Protein AF-A0A835DWZ0-F1 (afdb_monomer_lite)

InterPro domains:
  IPR001247 Exoribonuclease, phosphorolytic domain 1 [PF01138] (2-102)
  IPR001247 Exoribonuclease, phosphorolytic domain 1 [PF01138] (120-171)
  IPR003029 S1 domain [PF00575] (258-296)
  IPR003029 S1 domain [PS50126] (261-301)
  IPR012162 Polyribonucleotide nucleotidyltransferase [PTHR11252] (117-223)
  IPR012340 Nucleic acid-binding, OB-fold [G3DSA:2.40.50.140] (258-299)
  IPR012340 Nucleic acid-binding, OB-fold [SSF50249] (247-298)
  IPR020568 Ribosomal protein uS5 domain 2-type superfamily [SSF54211] (1-102)
  IPR020568 Ribosomal protein uS5 domain 2-type superfamily [SSF54211] (119-214)
  IPR027408 PNPase/RNase PH domain superfamily [G3DSA:3.30.230.70] (1-119)
  IPR027408 PNPase/RNase PH domain superfamily [G3DSA:3.30.230.70] (120-252)

Structure (mmCIF, N/CA/C/O backbone):
data_AF-A0A835DWZ0-F1
#
_entry.id   AF-A0A835DWZ0-F1
#
loop_
_atom_site.group_PDB
_atom_site.id
_atom_site.type_symbol
_atom_site.label_atom_id
_atom_site.label_alt_id
_atom_site.label_comp_id
_atom_site.label_asym_id
_atom_site.label_entity_id
_atom_site.label_seq_id
_atom_site.pdbx_PDB_ins_code
_atom_site.Cartn_x
_atom_site.Cartn_y
_atom_site.Cartn_z
_atom_site.occupancy
_atom_site.B_iso_or_equiv
_atom_site.auth_seq_id
_atom_site.auth_comp_id
_atom_site.auth_asym_id
_atom_site.auth_atom_id
_atom_site.pdbx_PDB_model_num
ATOM 1 N N . MET A 1 1 ? 28.119 -15.321 -16.991 1.00 60.50 1 MET A N 1
ATOM 2 C CA . MET A 1 1 ? 27.489 -16.433 -17.747 1.00 60.50 1 MET A CA 1
ATOM 3 C C . MET A 1 1 ? 26.837 -15.857 -19.007 1.00 60.50 1 MET A C 1
ATOM 5 O O . MET A 1 1 ? 26.772 -14.643 -19.096 1.00 60.50 1 MET A O 1
ATOM 9 N N . ALA A 1 2 ? 26.455 -16.680 -19.994 1.00 72.06 2 ALA A N 1
ATOM 10 C CA . ALA A 1 2 ? 25.725 -16.256 -21.207 1.00 72.06 2 ALA A CA 1
ATOM 11 C C . ALA A 1 2 ? 26.326 -15.064 -22.002 1.00 72.06 2 ALA A C 1
ATOM 13 O O . ALA A 1 2 ? 25.635 -14.107 -22.330 1.00 72.06 2 ALA A O 1
ATOM 14 N N . ARG A 1 3 ? 27.614 -15.146 -22.380 1.00 72.62 3 ARG A N 1
ATOM 15 C CA . ARG A 1 3 ? 28.338 -14.087 -23.131 1.00 72.62 3 ARG A CA 1
ATOM 16 C C . ARG A 1 3 ? 27.826 -13.822 -24.558 1.00 72.62 3 ARG A C 1
ATOM 18 O O . ARG A 1 3 ? 28.308 -12.897 -25.197 1.00 72.62 3 ARG A O 1
ATOM 25 N N . PHE A 1 4 ? 26.927 -14.663 -25.066 1.00 79.69 4 PHE A N 1
ATOM 26 C CA . PHE A 1 4 ? 26.333 -14.519 -26.398 1.00 79.69 4 PHE A CA 1
ATOM 27 C C . PHE A 1 4 ? 25.038 -13.694 -26.394 1.00 79.69 4 PHE A C 1
ATOM 29 O O . PHE A 1 4 ? 24.562 -13.329 -27.465 1.00 79.69 4 PHE A O 1
ATOM 36 N N . ALA A 1 5 ? 24.471 -13.410 -25.217 1.00 80.50 5 ALA A N 1
ATOM 37 C CA . ALA A 1 5 ? 23.346 -12.492 -25.074 1.00 80.50 5 ALA A CA 1
ATOM 38 C C . ALA A 1 5 ? 23.832 -11.036 -25.173 1.00 80.50 5 ALA A C 1
ATOM 40 O O . ALA A 1 5 ? 24.983 -10.748 -24.842 1.00 80.50 5 ALA A O 1
ATOM 41 N N . ASN A 1 6 ? 22.954 -10.119 -25.592 1.00 83.25 6 ASN A N 1
ATOM 42 C CA . ASN A 1 6 ? 23.262 -8.685 -25.619 1.00 83.25 6 ASN A CA 1
ATOM 43 C C . ASN A 1 6 ? 23.527 -8.148 -24.208 1.00 83.25 6 ASN A C 1
ATOM 45 O O . ASN A 1 6 ? 24.404 -7.316 -24.026 1.00 83.25 6 ASN A O 1
ATOM 49 N N . GLY A 1 7 ? 22.796 -8.654 -23.215 1.00 87.12 7 GLY A N 1
ATOM 50 C CA . GLY A 1 7 ? 23.037 -8.384 -21.804 1.00 87.12 7 GLY A CA 1
ATOM 51 C C . GLY A 1 7 ? 22.755 -9.622 -20.964 1.00 87.12 7 GLY A C 1
ATOM 52 O O . GLY A 1 7 ? 21.837 -10.391 -21.255 1.00 87.12 7 GLY A O 1
ATOM 53 N N . SER A 1 8 ? 23.553 -9.847 -19.922 1.00 90.31 8 SER A N 1
ATOM 54 C CA . SER A 1 8 ? 23.314 -10.931 -18.971 1.00 90.31 8 SER A CA 1
ATOM 55 C C . SER A 1 8 ? 23.769 -10.547 -17.574 1.00 90.31 8 SER A C 1
ATOM 57 O O . SER A 1 8 ? 24.901 -10.103 -17.383 1.00 90.31 8 SER A O 1
ATOM 59 N N . VAL A 1 9 ? 22.893 -10.762 -16.595 1.00 92.56 9 VAL A N 1
ATOM 60 C CA . VAL A 1 9 ? 23.156 -10.480 -15.183 1.00 92.56 9 VAL A CA 1
ATOM 61 C C . VAL A 1 9 ? 22.698 -11.653 -14.338 1.00 92.56 9 VAL A C 1
ATOM 63 O O . VAL A 1 9 ? 21.611 -12.189 -14.537 1.00 92.56 9 VAL A O 1
ATOM 66 N N . VAL A 1 10 ? 23.529 -12.024 -13.367 1.00 91.62 10 VAL A N 1
ATOM 67 C CA . VAL A 1 10 ? 23.129 -12.900 -12.268 1.00 91.62 10 VAL A CA 1
ATOM 68 C C . VAL A 1 10 ? 22.998 -12.033 -11.026 1.00 91.62 10 VAL A C 1
ATOM 70 O O . VAL A 1 10 ? 23.992 -11.464 -10.575 1.00 91.62 10 VAL A O 1
ATOM 73 N N . ILE A 1 11 ? 21.788 -11.928 -10.482 1.00 88.56 11 ILE A N 1
ATOM 74 C CA . ILE A 1 11 ? 21.561 -11.338 -9.162 1.00 88.56 11 ILE A CA 1
ATOM 75 C C . ILE A 1 11 ? 21.502 -12.471 -8.148 1.00 88.56 11 ILE A C 1
ATOM 77 O O . ILE A 1 11 ? 20.841 -13.486 -8.362 1.00 88.56 11 ILE A O 1
ATOM 81 N N . SER A 1 12 ? 22.219 -12.279 -7.048 1.00 88.00 12 SER A N 1
ATOM 82 C CA . SER A 1 12 ? 22.258 -13.205 -5.924 1.00 88.00 12 SER A CA 1
ATOM 83 C C . SER A 1 12 ? 21.840 -12.462 -4.671 1.00 88.00 12 SER A C 1
ATOM 85 O O . SER A 1 12 ? 22.381 -11.391 -4.392 1.00 88.00 12 SER A O 1
ATOM 87 N N . MET A 1 13 ? 20.892 -13.022 -3.933 1.00 80.44 13 MET A N 1
ATOM 88 C CA . MET A 1 13 ? 20.506 -12.543 -2.615 1.00 80.44 13 MET A CA 1
ATOM 89 C C . MET A 1 13 ? 20.390 -13.775 -1.726 1.00 80.44 13 MET A C 1
ATOM 91 O O . MET A 1 13 ? 19.554 -14.639 -1.967 1.00 80.44 13 MET A O 1
ATOM 95 N N . GLU A 1 14 ? 21.302 -13.876 -0.759 1.00 85.38 14 GLU A N 1
ATOM 96 C CA . GLU A 1 14 ? 21.511 -15.098 0.029 1.00 85.38 14 GLU A CA 1
ATOM 97 C C . GLU A 1 14 ? 21.719 -16.323 -0.888 1.00 85.38 14 GLU A C 1
ATOM 99 O O . GLU A 1 14 ? 22.596 -16.281 -1.755 1.00 85.38 14 GLU A O 1
ATOM 104 N N . ASP A 1 15 ? 20.919 -17.380 -0.723 1.00 86.38 15 ASP A N 1
ATOM 105 C CA . ASP A 1 15 ? 21.004 -18.627 -1.496 1.00 86.38 15 ASP A CA 1
ATOM 106 C C . ASP A 1 15 ? 20.071 -18.630 -2.727 1.00 86.38 15 ASP A C 1
ATOM 108 O O . ASP A 1 15 ? 20.001 -19.614 -3.476 1.00 86.38 15 ASP A O 1
ATOM 112 N N . THR A 1 16 ? 19.344 -17.533 -2.965 1.00 83.25 16 THR A N 1
ATOM 113 C CA . THR A 1 16 ? 18.498 -17.351 -4.147 1.00 83.25 16 THR A CA 1
ATOM 114 C C . THR A 1 16 ? 19.295 -16.682 -5.270 1.00 83.25 16 THR A C 1
ATOM 116 O O . THR A 1 16 ? 19.809 -15.568 -5.128 1.00 83.25 16 THR A O 1
ATOM 119 N N . HIS A 1 17 ? 19.387 -17.352 -6.421 1.00 89.25 17 HIS A N 1
ATOM 120 C CA . HIS A 1 17 ? 20.118 -16.883 -7.599 1.00 89.25 17 HIS A CA 1
ATOM 12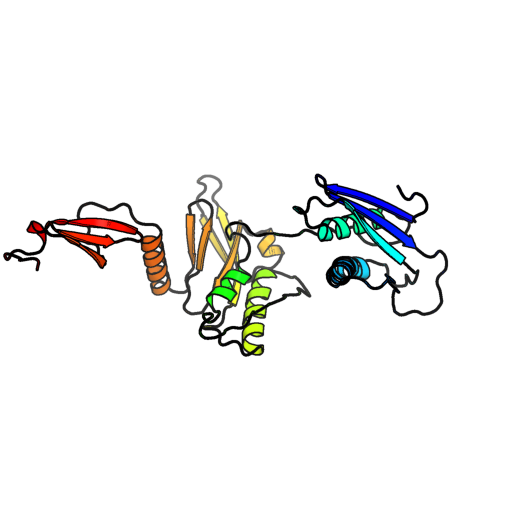1 C C . HIS A 1 17 ? 19.182 -16.782 -8.802 1.00 89.25 17 HIS A C 1
ATOM 123 O O . HIS A 1 17 ? 18.540 -17.758 -9.196 1.00 89.25 17 HIS A O 1
ATOM 129 N N . VAL A 1 18 ? 19.148 -15.610 -9.435 1.00 88.44 18 VAL A N 1
ATOM 130 C CA . VAL A 1 18 ? 18.336 -15.345 -10.627 1.00 88.44 18 VAL A CA 1
ATOM 131 C C . VAL A 1 18 ? 19.231 -14.861 -11.761 1.00 88.44 18 VAL A C 1
ATOM 133 O O . VAL A 1 18 ? 19.987 -13.902 -11.606 1.00 88.44 18 VAL A O 1
ATOM 136 N N . LEU A 1 19 ? 19.142 -15.526 -12.912 1.00 90.25 19 LEU A N 1
ATOM 137 C CA . LEU A 1 19 ? 19.831 -15.169 -14.148 1.00 90.25 19 LEU A CA 1
ATOM 138 C C . LEU A 1 19 ? 18.846 -14.497 -15.102 1.00 90.25 19 LEU A C 1
ATOM 140 O O . LEU A 1 19 ? 17.915 -15.140 -15.577 1.00 90.25 19 LEU A O 1
ATOM 144 N N . ALA A 1 20 ? 19.096 -13.234 -15.432 1.00 89.31 20 ALA A N 1
ATOM 145 C CA . ALA A 1 20 ? 18.420 -12.541 -16.519 1.00 89.31 20 ALA A CA 1
ATOM 146 C C . ALA A 1 20 ? 19.336 -12.462 -17.744 1.00 89.31 20 ALA A C 1
ATOM 148 O O . ALA A 1 20 ? 20.530 -12.155 -17.643 1.00 89.31 20 ALA A O 1
ATOM 149 N N . THR A 1 21 ? 18.768 -12.729 -18.913 1.00 89.00 21 THR A N 1
ATOM 150 C CA . THR A 1 21 ? 19.424 -12.588 -20.214 1.00 89.00 21 THR A CA 1
ATOM 151 C C . THR A 1 21 ? 18.525 -11.810 -21.151 1.00 89.00 21 THR A C 1
ATOM 153 O O . THR A 1 21 ? 17.335 -12.102 -21.246 1.00 89.00 21 THR A O 1
ATOM 156 N N . VAL A 1 22 ? 19.106 -10.853 -21.863 1.00 88.75 22 VAL A N 1
ATOM 157 C CA . VAL A 1 22 ? 18.409 -10.037 -22.851 1.00 88.75 22 VAL A CA 1
ATOM 158 C C . VAL A 1 22 ? 19.049 -10.257 -24.210 1.00 88.75 22 VAL A C 1
ATOM 160 O O . VAL A 1 22 ? 20.273 -10.186 -24.352 1.00 88.75 22 VAL A O 1
ATOM 163 N N . ALA A 1 23 ? 18.212 -10.508 -25.208 1.00 85.94 23 ALA A N 1
ATOM 164 C CA . ALA A 1 23 ? 18.605 -10.601 -26.602 1.00 85.94 23 ALA A CA 1
ATOM 165 C C . ALA A 1 23 ? 17.715 -9.692 -27.451 1.00 85.94 23 ALA A C 1
ATOM 167 O O . ALA A 1 23 ? 16.510 -9.614 -27.221 1.00 85.94 23 ALA A O 1
ATOM 168 N N . ALA A 1 24 ? 18.305 -9.017 -28.433 1.00 84.00 24 ALA A N 1
ATOM 169 C CA . ALA A 1 24 ? 17.573 -8.224 -29.411 1.00 84.00 24 ALA A CA 1
ATOM 170 C C . ALA A 1 24 ? 17.899 -8.667 -30.838 1.00 84.00 24 ALA A C 1
ATOM 172 O O . ALA A 1 24 ? 19.058 -8.929 -31.181 1.00 84.00 24 ALA A O 1
ATOM 173 N N . ALA A 1 25 ? 16.880 -8.716 -31.692 1.00 80.25 25 ALA A N 1
ATOM 174 C CA . ALA A 1 25 ? 17.051 -8.981 -33.110 1.00 80.25 25 ALA A CA 1
ATOM 175 C C . ALA A 1 25 ? 17.798 -7.828 -33.799 1.00 80.25 25 ALA A C 1
ATOM 177 O O . ALA A 1 25 ? 17.473 -6.649 -33.642 1.00 80.25 25 ALA A O 1
ATOM 178 N N . LYS A 1 26 ? 18.793 -8.178 -34.624 1.00 70.44 26 LYS A N 1
ATOM 179 C CA . LYS A 1 26 ? 19.614 -7.206 -35.371 1.00 70.44 26 LYS A CA 1
ATOM 180 C C . LYS A 1 26 ? 18.869 -6.540 -36.535 1.00 70.44 26 LYS A C 1
ATOM 182 O O . LYS A 1 26 ? 19.308 -5.497 -37.007 1.00 70.44 26 LYS A O 1
ATOM 187 N N . SER A 1 27 ? 17.769 -7.128 -36.999 1.00 67.38 27 SER A N 1
ATOM 188 C CA . SER A 1 27 ? 16.928 -6.615 -38.085 1.00 67.38 27 SER A CA 1
ATOM 189 C C . SER A 1 27 ? 15.541 -6.254 -37.565 1.00 67.38 27 SER A C 1
ATOM 191 O O . SER A 1 27 ? 14.955 -7.022 -36.804 1.00 67.38 27 SER A O 1
ATOM 193 N N . SER A 1 28 ? 15.007 -5.114 -37.997 1.00 59.44 28 SER A N 1
ATOM 194 C CA . SER A 1 28 ? 13.610 -4.742 -37.778 1.00 59.44 28 SER A CA 1
ATOM 195 C C . SER A 1 28 ? 12.729 -5.384 -38.858 1.00 59.44 28 SER A C 1
ATOM 197 O O . SER A 1 28 ? 12.946 -5.167 -40.050 1.00 59.44 28 SER A O 1
ATOM 199 N N . GLU A 1 29 ? 11.743 -6.197 -38.468 1.00 56.78 29 GLU A N 1
ATOM 200 C CA . GLU A 1 29 ? 10.678 -6.603 -39.396 1.00 56.78 29 GLU A CA 1
ATOM 201 C C . GLU A 1 29 ? 9.683 -5.439 -39.572 1.00 56.78 29 GLU A C 1
ATOM 203 O O . GLU A 1 29 ? 9.362 -4.752 -38.597 1.00 56.78 29 GLU A O 1
ATOM 208 N N . PRO A 1 30 ? 9.181 -5.181 -40.794 1.00 45.84 30 PRO A N 1
ATOM 209 C CA . PRO A 1 30 ? 8.227 -4.109 -41.023 1.00 45.84 30 PRO A CA 1
ATOM 210 C C . PRO A 1 30 ? 6.862 -4.485 -40.432 1.00 45.84 30 PRO A C 1
ATOM 212 O O . PRO A 1 30 ? 6.236 -5.452 -40.853 1.00 45.84 30 PRO A O 1
ATOM 215 N N . VAL A 1 31 ? 6.398 -3.657 -39.493 1.00 49.75 31 VAL A N 1
ATOM 216 C CA . VAL A 1 31 ? 5.047 -3.646 -38.907 1.00 49.75 31 VAL A CA 1
ATOM 217 C C . VAL A 1 31 ? 4.701 -4.890 -38.082 1.00 49.75 31 VAL A C 1
ATOM 219 O O . VAL A 1 31 ? 4.041 -5.823 -38.537 1.00 49.75 31 VAL A O 1
ATOM 222 N N . ARG A 1 32 ? 5.041 -4.831 -36.793 1.00 46.47 32 ARG A N 1
ATOM 223 C CA . ARG A 1 32 ? 4.265 -5.500 -35.744 1.00 46.47 32 ARG A CA 1
ATOM 224 C C . ARG A 1 32 ? 3.991 -4.501 -34.622 1.00 46.47 32 ARG A C 1
ATOM 226 O O . ARG A 1 32 ? 4.920 -4.022 -33.986 1.00 46.47 32 ARG A O 1
ATOM 233 N N . ASP A 1 33 ? 2.713 -4.232 -34.361 1.00 38.31 33 ASP A N 1
ATOM 234 C CA . ASP A 1 33 ? 2.224 -3.406 -33.238 1.00 38.31 33 ASP A CA 1
ATOM 235 C C . ASP A 1 33 ? 2.307 -4.129 -31.877 1.00 38.31 33 ASP A C 1
ATOM 237 O O . ASP A 1 33 ? 1.771 -3.669 -30.870 1.00 38.31 33 ASP A O 1
ATOM 241 N N . PHE A 1 34 ? 2.964 -5.292 -31.826 1.00 42.44 34 PHE A N 1
ATOM 242 C CA . PHE A 1 34 ? 3.021 -6.133 -30.639 1.00 42.44 34 PHE A CA 1
ATOM 243 C C . PHE A 1 34 ? 4.406 -6.759 -30.482 1.00 42.44 34 PHE A C 1
ATOM 245 O O . PHE A 1 34 ? 4.933 -7.347 -31.424 1.00 42.44 34 PHE A O 1
ATOM 252 N N . LEU A 1 35 ? 4.976 -6.652 -29.279 1.00 38.81 35 LEU A N 1
ATOM 253 C CA . LEU A 1 35 ? 6.229 -7.311 -28.898 1.00 38.81 35 LEU A CA 1
ATOM 254 C C . LEU A 1 35 ? 5.916 -8.791 -28.592 1.00 38.81 35 LEU A C 1
ATOM 256 O O . LEU A 1 35 ? 5.187 -9.046 -27.628 1.00 38.81 35 LEU A O 1
ATOM 260 N N . PRO A 1 36 ? 6.404 -9.767 -29.379 1.00 37.53 36 PRO A N 1
ATOM 261 C CA . PRO A 1 36 ? 6.099 -11.173 -29.154 1.00 37.53 36 PRO A CA 1
ATOM 262 C C . PRO A 1 36 ? 7.014 -11.752 -28.064 1.00 37.53 36 PRO A C 1
ATOM 264 O O . PRO A 1 36 ? 8.102 -12.243 -28.335 1.00 37.53 36 PRO A O 1
ATOM 267 N N . LEU A 1 37 ? 6.567 -11.721 -26.809 1.00 40.34 37 LEU A N 1
ATOM 268 C CA . LEU A 1 37 ? 7.153 -12.548 -25.750 1.00 40.34 37 LEU A CA 1
ATOM 269 C C . LEU A 1 37 ? 6.557 -13.955 -25.863 1.00 40.34 37 LEU A C 1
ATOM 271 O O . LEU A 1 37 ? 5.373 -14.153 -25.590 1.00 40.34 37 LEU A O 1
ATOM 275 N N . THR A 1 38 ? 7.363 -14.924 -26.300 1.00 38.12 38 THR A N 1
ATOM 276 C CA . THR A 1 38 ? 6.951 -16.331 -26.404 1.00 38.12 38 THR A CA 1
ATOM 277 C C . THR A 1 38 ? 7.689 -17.150 -25.352 1.00 38.12 38 THR A C 1
ATOM 279 O O . THR A 1 38 ? 8.901 -17.319 -25.451 1.00 38.12 38 THR A O 1
ATOM 282 N N . GLU A 1 39 ? 6.963 -17.695 -24.377 1.00 41.97 39 GLU A N 1
ATOM 283 C CA . GLU A 1 39 ? 7.452 -18.760 -23.494 1.00 41.97 39 GLU A CA 1
ATOM 284 C C . GLU A 1 39 ? 6.430 -19.911 -23.470 1.00 41.97 39 GLU A C 1
ATOM 286 O O . GLU A 1 39 ? 5.217 -19.689 -23.529 1.00 41.97 39 GLU A O 1
ATOM 291 N N . GLY A 1 40 ? 6.924 -21.155 -23.488 1.00 43.47 40 GLY A N 1
ATOM 292 C CA . GLY A 1 40 ? 6.105 -22.374 -23.533 1.00 43.47 40 GLY A CA 1
ATOM 293 C C . GLY A 1 40 ? 5.237 -22.548 -22.285 1.00 43.47 40 GLY A C 1
ATOM 294 O O . GLY A 1 40 ? 5.603 -22.027 -21.244 1.00 43.47 40 GLY A O 1
ATOM 295 N N . ALA A 1 41 ? 4.110 -23.271 -22.419 1.00 48.72 41 ALA A N 1
ATOM 296 C CA . ALA A 1 41 ? 2.986 -23.391 -21.467 1.00 48.72 41 ALA A CA 1
ATOM 297 C C . ALA A 1 41 ? 3.335 -23.070 -19.993 1.00 48.72 41 ALA A C 1
ATOM 299 O O . ALA A 1 41 ? 3.602 -23.981 -19.203 1.00 48.72 41 ALA A O 1
ATOM 300 N N . PRO A 1 42 ? 3.333 -21.779 -19.629 1.00 60.72 42 PRO A N 1
ATOM 301 C CA . PRO A 1 42 ? 3.840 -21.329 -18.342 1.00 60.72 42 PRO A CA 1
ATOM 302 C C . PRO A 1 42 ? 2.804 -21.566 -17.247 1.00 60.72 42 PRO A C 1
ATOM 304 O O . PRO A 1 42 ? 1.590 -21.518 -17.480 1.00 60.72 42 PRO A O 1
ATOM 307 N N . LYS A 1 43 ? 3.273 -21.801 -16.021 1.00 65.38 43 LYS A N 1
ATOM 308 C CA . LYS A 1 43 ? 2.390 -21.823 -14.849 1.00 65.38 43 LYS A CA 1
ATOM 309 C C . LYS A 1 43 ? 1.864 -20.410 -14.589 1.00 65.38 43 LYS A C 1
ATOM 311 O O . LYS A 1 43 ? 2.519 -19.420 -14.901 1.00 65.38 43 LYS A O 1
ATOM 316 N N . GLU A 1 44 ? 0.697 -20.297 -13.959 1.00 68.62 44 GLU A N 1
ATOM 317 C CA . GLU A 1 44 ? 0.042 -19.002 -13.703 1.00 68.62 44 GLU A CA 1
ATOM 318 C C . GLU A 1 44 ? 0.964 -17.985 -13.003 1.00 68.62 44 GLU A C 1
ATOM 320 O O . GLU A 1 44 ? 0.992 -16.811 -13.368 1.00 68.62 44 GLU A O 1
ATOM 325 N N . ARG A 1 45 ? 1.797 -18.447 -12.061 1.00 72.88 45 ARG A N 1
ATOM 326 C CA . ARG A 1 45 ? 2.797 -17.610 -11.384 1.00 72.88 45 ARG A CA 1
ATOM 327 C C . ARG A 1 45 ? 3.855 -17.050 -12.342 1.00 72.88 45 ARG A C 1
ATOM 329 O O . ARG A 1 45 ? 4.187 -15.877 -12.243 1.00 72.88 45 ARG A O 1
ATOM 336 N N . GLU A 1 46 ? 4.347 -17.848 -13.284 1.00 74.25 46 GLU A N 1
ATOM 337 C CA . GLU A 1 46 ? 5.358 -17.421 -14.265 1.00 74.25 46 GLU A CA 1
ATOM 338 C C . GLU A 1 46 ? 4.779 -16.363 -15.218 1.00 74.25 46 GLU A C 1
ATOM 340 O O . GLU A 1 46 ? 5.420 -15.345 -15.478 1.00 74.25 46 GLU A O 1
ATOM 345 N N . LEU A 1 47 ? 3.513 -16.524 -15.632 1.00 72.69 47 LEU A N 1
ATOM 346 C CA . LEU A 1 47 ? 2.783 -15.510 -16.405 1.00 72.69 47 LEU A CA 1
ATOM 347 C C . LEU A 1 47 ? 2.635 -14.187 -15.648 1.00 72.69 47 LEU A C 1
ATOM 349 O O . LEU A 1 47 ? 2.793 -13.111 -16.230 1.00 72.69 47 LEU A O 1
ATOM 353 N N . LEU A 1 48 ? 2.301 -14.253 -14.357 1.00 71.50 48 LEU A N 1
ATOM 354 C CA . LEU A 1 48 ? 2.165 -13.066 -13.515 1.00 71.50 48 LEU A CA 1
ATOM 355 C C . LEU A 1 48 ? 3.510 -12.354 -13.336 1.00 71.50 48 LEU A C 1
ATOM 357 O O . LEU A 1 48 ? 3.558 -11.130 -13.468 1.00 71.50 48 LEU A O 1
ATOM 361 N N . CYS A 1 49 ? 4.601 -13.093 -13.128 1.00 76.19 49 CYS A N 1
ATOM 362 C CA . CYS A 1 49 ? 5.942 -12.517 -13.018 1.00 76.19 49 CYS A CA 1
ATOM 363 C C . CYS A 1 49 ? 6.401 -11.873 -14.323 1.00 76.19 49 CYS A C 1
ATOM 365 O O . CYS A 1 49 ? 6.876 -10.739 -14.301 1.00 76.19 49 CYS A O 1
ATOM 367 N N . GLY A 1 50 ? 6.167 -12.525 -15.466 1.00 76.50 50 GLY A N 1
ATOM 368 C CA . GLY A 1 50 ? 6.438 -11.935 -16.778 1.00 76.50 50 GLY A CA 1
ATOM 369 C C . GLY A 1 50 ? 5.727 -10.591 -16.963 1.00 76.50 50 GLY A C 1
ATOM 370 O O . GLY A 1 50 ? 6.331 -9.622 -17.414 1.00 76.50 50 GLY A O 1
ATOM 371 N N . ARG A 1 51 ? 4.469 -10.475 -16.515 1.00 76.44 51 ARG A N 1
ATOM 372 C CA . ARG A 1 51 ? 3.715 -9.207 -16.554 1.00 76.44 51 ARG A CA 1
ATOM 373 C C . ARG A 1 51 ? 4.248 -8.147 -15.589 1.00 76.44 51 ARG A C 1
ATOM 375 O O . ARG A 1 51 ? 4.221 -6.968 -15.936 1.00 76.44 51 ARG A O 1
ATOM 382 N N . ILE A 1 52 ? 4.699 -8.536 -14.395 1.00 77.12 52 ILE A N 1
ATOM 383 C CA . ILE A 1 52 ? 5.317 -7.618 -13.418 1.00 77.12 52 ILE A CA 1
ATOM 384 C C . ILE A 1 52 ? 6.593 -6.995 -13.993 1.00 77.12 52 ILE A C 1
ATOM 386 O O . ILE A 1 52 ? 6.866 -5.828 -13.728 1.00 77.12 52 ILE A O 1
ATOM 390 N N . ILE A 1 53 ? 7.343 -7.752 -14.794 1.00 82.38 53 ILE A N 1
ATOM 391 C CA . ILE A 1 53 ? 8.577 -7.301 -15.444 1.00 82.38 53 ILE A CA 1
ATOM 392 C C . ILE A 1 53 ? 8.270 -6.466 -16.696 1.00 82.38 53 ILE A C 1
ATOM 394 O O . ILE A 1 53 ? 8.849 -5.398 -16.879 1.00 82.38 53 ILE A O 1
ATOM 398 N N . ASP A 1 54 ? 7.336 -6.911 -17.541 1.00 78.75 54 ASP A N 1
ATOM 399 C CA . ASP A 1 54 ? 7.021 -6.251 -18.815 1.00 78.75 54 ASP A CA 1
ATOM 400 C C . ASP A 1 54 ? 6.428 -4.844 -18.629 1.00 78.75 54 ASP A C 1
ATOM 402 O O . ASP A 1 54 ? 6.854 -3.892 -19.286 1.00 78.75 54 ASP A O 1
ATOM 406 N N . ARG A 1 55 ? 5.480 -4.689 -17.692 1.00 76.12 55 ARG A N 1
ATOM 407 C CA . ARG A 1 55 ? 4.765 -3.423 -17.436 1.00 76.12 55 ARG A CA 1
ATOM 408 C C . ARG A 1 55 ? 5.682 -2.210 -17.203 1.00 76.12 55 ARG A C 1
ATOM 410 O O . ARG A 1 55 ? 5.448 -1.196 -17.854 1.00 76.12 55 ARG A O 1
ATOM 417 N N . PRO A 1 56 ? 6.685 -2.255 -16.305 1.00 76.38 56 PRO A N 1
ATOM 418 C CA . PRO A 1 56 ? 7.574 -1.118 -16.064 1.00 76.38 56 PRO A CA 1
ATOM 419 C C . PRO A 1 56 ? 8.655 -0.939 -17.139 1.00 76.38 56 PRO A C 1
ATOM 421 O O . PRO A 1 56 ? 9.132 0.175 -17.329 1.00 76.38 56 PRO A O 1
ATOM 424 N N . ILE A 1 57 ? 9.058 -2.002 -17.845 1.00 82.00 57 ILE A N 1
ATOM 425 C CA . ILE A 1 57 ? 10.142 -1.939 -18.840 1.00 82.00 57 ILE A CA 1
ATOM 426 C C . ILE A 1 57 ? 9.647 -1.368 -20.171 1.00 82.00 57 ILE A C 1
ATOM 428 O O . ILE A 1 57 ? 10.342 -0.562 -20.793 1.00 82.00 57 ILE A O 1
ATOM 432 N N . ARG A 1 58 ? 8.451 -1.776 -20.612 1.00 80.56 58 ARG A N 1
ATOM 433 C CA . ARG A 1 58 ? 7.903 -1.465 -21.940 1.00 80.56 58 ARG A CA 1
ATOM 434 C C . ARG A 1 58 ? 7.794 0.037 -22.253 1.00 80.56 58 ARG A C 1
ATOM 436 O O . ARG A 1 58 ? 8.181 0.410 -23.358 1.00 80.56 58 ARG A O 1
ATOM 443 N N . PRO A 1 59 ? 7.332 0.914 -21.340 1.00 79.81 59 PRO A N 1
ATOM 444 C CA . PRO A 1 59 ? 7.220 2.349 -21.615 1.00 79.81 59 PRO A CA 1
ATOM 445 C C . PRO A 1 59 ? 8.564 3.065 -21.801 1.00 79.81 59 PRO A C 1
ATOM 447 O O . PRO A 1 59 ? 8.593 4.195 -22.275 1.00 79.81 59 PRO A O 1
ATOM 450 N N . LEU A 1 60 ? 9.671 2.434 -21.402 1.00 82.81 60 LEU A N 1
ATOM 451 C CA . LEU A 1 60 ? 11.002 3.041 -21.402 1.00 82.81 60 LEU A CA 1
ATOM 452 C C . LEU A 1 60 ? 11.793 2.774 -22.690 1.00 82.81 60 LEU A C 1
ATOM 454 O O . LEU A 1 60 ? 12.902 3.289 -22.841 1.00 82.81 60 LEU A O 1
ATOM 458 N N . PHE A 1 61 ? 11.249 2.000 -23.632 1.00 84.50 61 PHE A N 1
ATOM 459 C CA . PHE A 1 61 ? 11.816 1.930 -24.977 1.00 84.50 61 PHE A CA 1
ATOM 460 C C . PHE A 1 61 ? 11.530 3.230 -25.745 1.00 84.50 61 PHE A C 1
ATOM 462 O O . PHE A 1 61 ? 10.422 3.765 -25.655 1.00 84.50 61 PHE A O 1
ATOM 469 N N . PRO A 1 62 ? 12.504 3.763 -26.502 1.00 82.50 62 PRO A N 1
ATOM 470 C CA . PRO A 1 62 ? 12.312 4.998 -27.243 1.00 82.50 62 PRO A CA 1
ATOM 471 C C . PRO A 1 62 ? 11.245 4.832 -28.335 1.00 82.50 62 PRO A C 1
ATOM 473 O O . PRO A 1 62 ? 11.103 3.753 -28.921 1.00 82.50 62 PRO A O 1
ATOM 476 N N . PRO A 1 63 ? 10.499 5.905 -28.650 1.00 75.50 63 PRO A N 1
ATOM 477 C CA . PRO A 1 63 ? 9.496 5.862 -29.705 1.00 75.50 63 PRO A CA 1
ATOM 478 C C . PRO A 1 63 ? 10.154 5.515 -31.048 1.00 75.50 63 PRO A C 1
ATOM 480 O O . PRO A 1 63 ? 11.193 6.069 -31.402 1.00 75.50 63 PRO A O 1
ATOM 483 N N . GLY A 1 64 ? 9.548 4.593 -31.799 1.00 75.75 64 GLY A N 1
ATOM 484 C CA . GLY A 1 64 ? 10.077 4.124 -33.085 1.00 75.75 64 GLY A CA 1
ATOM 485 C C . GLY A 1 64 ? 11.029 2.923 -33.003 1.00 75.75 64 GLY A C 1
ATOM 486 O O . GLY A 1 64 ? 11.525 2.470 -34.034 1.00 75.75 64 GLY A O 1
ATOM 487 N N . PHE A 1 65 ? 11.281 2.385 -31.807 1.00 79.06 65 PHE A N 1
ATOM 488 C CA . PHE A 1 65 ? 12.070 1.170 -31.626 1.00 79.06 65 PHE A CA 1
ATOM 489 C C . PHE A 1 65 ? 11.192 -0.086 -31.749 1.00 79.06 65 PHE A C 1
ATOM 491 O O . PHE A 1 65 ? 10.460 -0.439 -30.829 1.00 79.06 65 PHE A O 1
ATOM 498 N N . TYR A 1 66 ? 11.279 -0.765 -32.897 1.00 77.88 66 TYR A N 1
ATOM 499 C CA . TYR A 1 66 ? 10.473 -1.954 -33.232 1.00 77.88 66 TYR A CA 1
ATOM 500 C C . TYR A 1 66 ? 11.313 -3.230 -33.392 1.00 77.88 66 TYR A C 1
ATOM 502 O O . TYR A 1 66 ? 10.945 -4.141 -34.133 1.00 77.88 66 TYR A O 1
ATOM 510 N N . HIS A 1 67 ? 12.473 -3.296 -32.740 1.00 78.75 67 HIS A N 1
ATOM 511 C CA . HIS A 1 67 ? 13.262 -4.524 -32.722 1.00 78.75 67 HIS A CA 1
ATOM 512 C C . HIS A 1 67 ? 12.616 -5.550 -31.791 1.00 78.75 67 HIS A C 1
ATOM 514 O O . HIS A 1 67 ? 12.088 -5.204 -30.733 1.00 78.75 67 HIS A O 1
ATOM 520 N N . GLU A 1 68 ? 12.685 -6.825 -32.166 1.00 80.25 68 GLU A N 1
ATOM 521 C CA . GLU A 1 68 ? 12.276 -7.907 -31.277 1.00 80.25 68 GLU A CA 1
ATOM 522 C C . GLU A 1 68 ? 13.266 -7.987 -30.113 1.00 80.25 68 GLU A C 1
ATOM 524 O O . GLU A 1 68 ? 14.445 -8.277 -30.319 1.00 80.25 68 GLU A O 1
ATOM 529 N N . VAL A 1 69 ? 12.793 -7.688 -28.903 1.00 81.81 69 VAL A N 1
ATOM 530 C CA . VAL A 1 69 ? 13.565 -7.812 -27.664 1.00 81.81 69 VAL A CA 1
ATOM 531 C C . VAL A 1 69 ? 12.965 -8.930 -26.836 1.00 81.81 69 VAL A C 1
ATOM 533 O O . VAL A 1 69 ? 11.791 -8.882 -26.469 1.00 81.81 69 VAL A O 1
ATOM 536 N N . GLN A 1 70 ? 13.794 -9.915 -26.515 1.00 84.19 70 GLN A N 1
ATOM 537 C CA . GLN A 1 70 ? 13.445 -11.020 -25.645 1.00 84.19 70 GLN A CA 1
ATOM 538 C C . GLN A 1 70 ? 14.220 -10.902 -24.336 1.00 84.19 70 GLN A C 1
ATOM 540 O O . GLN A 1 70 ? 15.451 -10.844 -24.322 1.00 84.19 70 GLN A O 1
ATOM 545 N N . ILE A 1 71 ? 13.481 -10.898 -23.231 1.00 84.69 71 ILE A N 1
ATOM 546 C CA . ILE A 1 71 ? 14.024 -10.970 -21.878 1.00 84.69 71 ILE A CA 1
ATOM 547 C C . ILE A 1 71 ? 13.658 -12.347 -21.340 1.00 84.69 71 ILE A C 1
ATOM 549 O O . ILE A 1 71 ? 12.480 -12.663 -21.219 1.00 84.69 71 ILE A O 1
ATOM 553 N N . MET A 1 72 ? 14.667 -13.155 -21.036 1.00 85.19 72 MET A N 1
ATOM 554 C CA . MET A 1 72 ? 14.501 -14.457 -20.393 1.00 85.19 72 MET A CA 1
ATOM 555 C C . MET A 1 72 ? 15.060 -14.383 -18.981 1.00 85.19 72 MET A C 1
ATOM 557 O O . MET A 1 72 ? 16.216 -13.990 -18.790 1.00 85.19 72 MET A O 1
ATOM 561 N N . VAL A 1 73 ? 14.252 -14.781 -18.000 1.00 86.25 73 VAL A N 1
ATOM 562 C CA . VAL A 1 73 ? 14.655 -14.802 -16.594 1.00 86.25 73 VAL A CA 1
ATOM 563 C C . VAL A 1 73 ? 14.498 -16.201 -16.030 1.00 86.25 73 VAL A C 1
ATOM 565 O O . VAL A 1 73 ? 13.404 -16.748 -15.983 1.00 86.25 73 VAL A O 1
ATOM 568 N N . ASN A 1 74 ? 15.608 -16.764 -15.567 1.00 86.62 74 ASN A N 1
ATOM 569 C CA . ASN A 1 74 ? 15.666 -18.098 -14.996 1.00 86.62 74 ASN A CA 1
ATOM 570 C C . ASN A 1 74 ? 16.051 -18.016 -13.521 1.00 86.62 74 ASN A C 1
ATOM 572 O O . ASN A 1 74 ? 17.100 -17.471 -13.169 1.00 86.62 74 ASN A O 1
ATOM 576 N N . VAL A 1 75 ? 15.226 -18.599 -12.656 1.00 85.62 75 VAL A N 1
ATOM 577 C CA . VAL A 1 75 ? 15.574 -18.812 -11.248 1.00 85.62 75 VAL A CA 1
ATOM 578 C C . VAL A 1 75 ? 16.481 -20.040 -11.184 1.00 85.62 75 VAL A C 1
ATOM 580 O O . VAL A 1 75 ? 16.035 -21.155 -11.438 1.00 85.62 75 VAL A O 1
ATOM 583 N N . LEU A 1 76 ? 17.769 -19.831 -10.912 1.00 87.12 76 LEU A N 1
ATOM 584 C CA . LEU A 1 76 ? 18.776 -20.895 -10.854 1.00 87.12 76 LEU A CA 1
ATOM 585 C C . LEU A 1 76 ? 18.730 -21.642 -9.518 1.00 87.12 76 LEU A C 1
ATOM 587 O O . LEU A 1 76 ? 18.915 -22.856 -9.478 1.00 87.12 76 LEU A O 1
ATOM 591 N N . SER A 1 77 ? 18.471 -20.916 -8.433 1.00 86.00 77 SER A N 1
ATOM 592 C CA . SER A 1 77 ? 18.258 -21.466 -7.095 1.00 86.00 77 SER A CA 1
ATOM 593 C C . SER A 1 77 ? 17.270 -20.595 -6.325 1.00 86.00 77 SER A C 1
ATOM 595 O O . SER A 1 77 ? 17.167 -19.394 -6.574 1.00 86.00 77 SER A O 1
ATOM 597 N N . SER A 1 78 ? 16.542 -21.202 -5.390 1.00 83.44 78 SER A N 1
ATOM 598 C CA . SER A 1 78 ? 15.665 -20.498 -4.458 1.00 83.44 78 SER A CA 1
ATOM 599 C C . SER A 1 78 ? 15.725 -21.173 -3.095 1.00 83.44 78 SER A C 1
ATOM 601 O O . SER A 1 78 ? 15.632 -22.396 -2.997 1.00 83.44 78 SER A O 1
ATOM 603 N N . ASP A 1 79 ? 15.863 -20.361 -2.056 1.00 80.44 79 ASP A N 1
ATOM 604 C CA . ASP A 1 79 ? 15.830 -20.776 -0.650 1.00 80.44 79 ASP A CA 1
ATOM 605 C C . ASP A 1 79 ? 14.405 -20.898 -0.077 1.00 80.44 79 ASP A C 1
ATOM 607 O O . ASP A 1 79 ? 14.229 -21.328 1.065 1.00 80.44 79 ASP A O 1
ATOM 611 N N . GLY A 1 80 ? 13.382 -20.506 -0.848 1.00 73.62 80 GLY A N 1
ATOM 612 C CA . GLY A 1 80 ? 11.977 -20.474 -0.433 1.00 73.62 80 GLY A CA 1
ATOM 613 C C . GLY A 1 80 ? 11.622 -19.396 0.601 1.00 73.62 80 GLY A C 1
ATOM 614 O O . GLY A 1 80 ? 10.452 -19.275 0.965 1.00 73.62 80 GLY A O 1
ATOM 615 N N . LYS A 1 81 ? 12.594 -18.610 1.075 1.00 71.06 81 LYS A N 1
ATOM 616 C CA . LYS A 1 81 ? 12.394 -17.470 1.982 1.00 71.06 81 LYS A CA 1
ATOM 617 C C . LYS A 1 81 ? 12.213 -16.174 1.206 1.00 71.06 81 LYS A C 1
ATOM 619 O O . LYS A 1 81 ? 11.439 -15.314 1.622 1.00 71.06 81 LYS A O 1
ATOM 624 N N . GLN A 1 82 ? 12.917 -16.041 0.088 1.00 70.50 82 GLN A N 1
ATOM 625 C CA . GLN A 1 82 ? 12.839 -14.876 -0.777 1.00 70.50 82 GLN A CA 1
ATOM 626 C C . GLN A 1 82 ? 12.002 -15.172 -2.012 1.00 70.50 82 GLN A C 1
ATOM 628 O O . GLN A 1 82 ? 12.137 -16.220 -2.645 1.00 70.50 82 GLN A O 1
ATOM 633 N N . ASP A 1 83 ? 11.139 -14.226 -2.377 1.00 76.12 83 ASP A N 1
ATOM 634 C CA . ASP A 1 83 ? 10.388 -14.348 -3.617 1.00 76.12 83 ASP A CA 1
ATOM 635 C C . ASP A 1 83 ? 11.235 -13.839 -4.798 1.00 76.12 83 ASP A C 1
ATOM 637 O O . ASP A 1 83 ? 11.582 -12.649 -4.829 1.00 76.12 83 ASP A O 1
ATOM 641 N N . PRO A 1 84 ? 11.574 -14.698 -5.779 1.00 83.50 84 PRO A N 1
ATOM 642 C CA . PRO A 1 84 ? 12.441 -14.324 -6.890 1.00 83.50 84 PRO A CA 1
ATOM 643 C C . PRO A 1 84 ? 11.844 -13.262 -7.821 1.00 83.50 84 PRO A C 1
ATOM 645 O O . PRO A 1 84 ? 12.583 -12.711 -8.628 1.00 83.50 84 PRO A O 1
ATOM 648 N N . ASP A 1 85 ? 10.553 -12.937 -7.734 1.00 82.19 85 ASP A N 1
ATOM 649 C CA . ASP A 1 85 ? 9.881 -12.031 -8.678 1.00 82.19 85 ASP A CA 1
ATOM 650 C C . ASP A 1 85 ? 10.510 -10.628 -8.721 1.00 82.19 85 ASP A C 1
ATOM 652 O O . ASP A 1 85 ? 10.692 -10.031 -9.783 1.00 82.19 85 ASP A O 1
ATOM 656 N N . VAL A 1 86 ? 10.872 -10.090 -7.553 1.00 82.19 86 VAL A N 1
ATOM 657 C CA . VAL A 1 86 ? 11.499 -8.762 -7.457 1.00 82.19 86 VAL A CA 1
ATOM 658 C C . VAL A 1 86 ? 12.940 -8.801 -7.934 1.00 82.19 86 VAL A C 1
ATOM 660 O O . VAL A 1 86 ? 13.388 -7.906 -8.654 1.00 82.19 86 VAL A O 1
ATOM 663 N N . MET A 1 87 ? 13.657 -9.866 -7.579 1.00 84.69 87 MET A N 1
ATOM 664 C CA . MET A 1 87 ? 15.010 -10.096 -8.071 1.00 84.69 87 MET A CA 1
ATOM 665 C C . MET A 1 87 ? 15.020 -10.241 -9.591 1.00 84.69 87 MET A C 1
ATOM 667 O O . MET A 1 87 ? 15.899 -9.691 -10.243 1.00 84.69 87 MET A O 1
ATOM 671 N N . ALA A 1 88 ? 14.019 -10.910 -10.162 1.00 86.38 88 ALA A N 1
ATOM 672 C CA . ALA A 1 88 ? 13.841 -11.095 -11.594 1.00 86.38 88 ALA A CA 1
ATOM 673 C C . ALA A 1 88 ? 13.634 -9.766 -12.332 1.00 86.38 88 ALA A C 1
ATOM 675 O O . ALA A 1 88 ? 14.273 -9.529 -13.361 1.00 86.38 88 ALA A O 1
ATOM 676 N N . ALA A 1 89 ? 12.810 -8.866 -11.791 1.00 85.12 89 ALA A N 1
ATOM 677 C CA . ALA A 1 89 ? 12.613 -7.537 -12.367 1.00 85.12 89 ALA A CA 1
ATOM 678 C C . ALA A 1 89 ? 13.887 -6.680 -12.307 1.00 85.12 89 ALA A C 1
ATOM 680 O O . ALA A 1 89 ? 14.290 -6.093 -13.314 1.00 85.12 89 ALA A O 1
ATOM 681 N N . ASN A 1 90 ? 14.575 -6.670 -11.164 1.00 85.31 90 ASN A N 1
ATOM 682 C CA . ASN A 1 90 ? 15.831 -5.931 -11.006 1.00 85.31 90 ASN A CA 1
ATOM 683 C C . ASN A 1 90 ? 16.962 -6.524 -11.861 1.00 85.31 90 ASN A C 1
ATOM 685 O O . ASN A 1 90 ? 17.760 -5.782 -12.431 1.00 85.31 90 ASN A O 1
ATOM 689 N N . ALA A 1 91 ? 17.004 -7.850 -12.020 1.00 88.75 91 ALA A N 1
ATOM 690 C CA . ALA A 1 91 ? 17.961 -8.529 -12.887 1.00 88.75 91 ALA A CA 1
ATOM 691 C C . ALA A 1 91 ? 17.708 -8.194 -14.359 1.00 88.75 91 ALA A C 1
ATOM 693 O O . ALA A 1 91 ? 18.659 -7.946 -15.095 1.00 88.75 91 ALA A O 1
ATOM 694 N N . SER A 1 92 ? 16.440 -8.120 -14.774 1.00 87.81 92 SER A N 1
ATOM 695 C CA . SER A 1 92 ? 16.049 -7.711 -16.130 1.00 87.81 92 SER A CA 1
ATOM 696 C C . SER A 1 92 ? 16.451 -6.267 -16.424 1.00 87.81 92 SER A C 1
ATOM 698 O O . SER A 1 92 ? 17.040 -5.993 -17.465 1.00 87.81 92 SER A O 1
ATOM 700 N N . SER A 1 93 ? 16.205 -5.362 -15.475 1.00 89.31 93 SER A N 1
ATOM 701 C CA . SER A 1 93 ? 16.631 -3.959 -15.535 1.00 89.31 93 SER A CA 1
ATOM 702 C C . SER A 1 93 ? 18.148 -3.824 -15.684 1.00 89.31 93 SER A C 1
ATOM 704 O O . SER A 1 93 ? 18.640 -3.148 -16.587 1.00 89.31 93 SER A O 1
ATOM 706 N N . ALA A 1 94 ? 18.907 -4.536 -14.848 1.00 88.50 94 ALA A N 1
ATOM 707 C CA . ALA A 1 94 ? 20.363 -4.532 -14.911 1.00 88.50 94 ALA A CA 1
ATOM 708 C C . ALA A 1 94 ? 20.886 -5.146 -16.222 1.00 88.50 94 ALA A C 1
ATOM 710 O O . ALA A 1 94 ? 21.822 -4.619 -16.818 1.00 88.50 94 ALA A O 1
ATOM 711 N N . ALA A 1 95 ? 20.275 -6.234 -16.701 1.00 89.50 95 ALA A N 1
ATOM 712 C CA . ALA A 1 95 ? 20.663 -6.873 -17.954 1.00 89.50 95 ALA A CA 1
ATOM 713 C C . ALA A 1 95 ? 20.373 -5.988 -19.174 1.00 89.50 95 ALA A C 1
ATOM 715 O O . ALA A 1 95 ? 21.188 -5.964 -20.093 1.00 89.50 95 ALA A O 1
ATOM 716 N N . LEU A 1 96 ? 19.276 -5.223 -19.165 1.00 89.00 96 LEU A N 1
ATOM 717 C CA . LEU A 1 96 ? 18.996 -4.208 -20.183 1.00 89.00 96 LEU A CA 1
ATOM 718 C C . LEU A 1 96 ? 20.013 -3.069 -20.139 1.00 89.00 96 LEU A C 1
ATOM 720 O O . LEU A 1 96 ? 20.535 -2.701 -21.186 1.00 89.00 96 LEU A O 1
ATOM 724 N N . MET A 1 97 ? 20.356 -2.564 -18.951 1.00 90.88 97 MET A N 1
ATOM 725 C CA . MET A 1 97 ? 21.351 -1.493 -18.825 1.00 90.88 97 MET A CA 1
ATOM 726 C C . MET A 1 97 ? 22.750 -1.887 -19.298 1.00 90.88 97 MET A C 1
ATOM 728 O O . MET A 1 97 ? 23.499 -1.034 -19.763 1.00 90.88 97 MET A O 1
ATOM 732 N N . LEU A 1 98 ? 23.124 -3.158 -19.144 1.00 88.31 98 LEU A N 1
ATOM 733 C CA . LEU A 1 98 ? 24.404 -3.671 -19.638 1.00 88.31 98 LEU A CA 1
ATOM 734 C C . LEU A 1 98 ? 24.383 -4.003 -21.131 1.00 88.31 98 LEU A C 1
ATOM 736 O O . LEU A 1 98 ? 25.437 -4.293 -21.693 1.00 88.31 98 LEU A O 1
ATOM 740 N N . SER A 1 99 ? 23.205 -4.025 -21.749 1.00 87.88 99 SER A N 1
ATOM 741 C CA . SER A 1 99 ? 23.065 -4.314 -23.169 1.00 87.88 99 SER A CA 1
ATOM 742 C C . SER A 1 99 ? 23.224 -3.054 -24.015 1.00 87.88 99 SER A C 1
ATOM 744 O O . SER A 1 99 ? 22.959 -1.947 -23.560 1.00 87.88 99 SER A O 1
ATOM 746 N N . ASP A 1 100 ? 23.562 -3.232 -25.290 1.00 86.12 100 ASP A N 1
ATOM 747 C CA . ASP A 1 100 ? 23.602 -2.138 -26.272 1.00 86.12 100 ASP A CA 1
ATOM 748 C C . ASP A 1 100 ? 22.198 -1.710 -26.761 1.00 86.12 100 ASP A C 1
ATOM 750 O O . ASP A 1 100 ? 22.064 -0.999 -27.759 1.00 86.12 100 ASP A O 1
ATOM 754 N N . ILE A 1 101 ? 21.130 -2.195 -26.117 1.00 87.06 101 ILE A N 1
ATOM 755 C CA . ILE A 1 101 ? 19.750 -1.916 -26.515 1.00 87.06 101 ILE A CA 1
ATOM 756 C C . ILE A 1 101 ? 19.370 -0.519 -26.010 1.00 87.06 101 ILE A C 1
ATOM 758 O O . ILE A 1 101 ? 19.501 -0.249 -24.816 1.00 87.06 101 ILE A O 1
ATOM 762 N N . PRO A 1 102 ? 18.861 0.373 -26.879 1.00 84.50 102 PRO A N 1
ATOM 763 C CA . PRO A 1 102 ? 18.466 1.710 -26.465 1.00 84.50 102 PRO A CA 1
ATOM 764 C C . PRO A 1 102 ? 17.231 1.634 -25.557 1.00 84.50 102 PRO A C 1
ATOM 766 O O . PRO A 1 102 ? 16.126 1.329 -26.005 1.00 84.50 102 PRO A O 1
ATOM 769 N N . TRP A 1 103 ? 17.434 1.901 -24.268 1.00 89.19 103 TRP A N 1
ATOM 770 C CA . TRP A 1 103 ? 16.416 1.812 -23.224 1.00 89.19 103 TRP A CA 1
ATOM 771 C C . TRP A 1 103 ? 16.638 2.900 -22.165 1.00 89.19 103 TRP A C 1
ATOM 773 O O . TRP A 1 103 ? 17.747 3.061 -21.662 1.00 89.19 103 TRP A O 1
ATOM 783 N N . ASN A 1 104 ? 15.586 3.645 -21.816 1.00 84.31 104 ASN A N 1
ATOM 784 C CA . ASN A 1 104 ? 15.649 4.827 -20.941 1.00 84.31 104 ASN A CA 1
ATOM 785 C C . ASN A 1 104 ? 15.539 4.491 -19.436 1.00 84.31 104 ASN A C 1
ATOM 787 O O . ASN A 1 104 ? 14.989 5.275 -18.665 1.00 84.31 104 ASN A O 1
ATOM 791 N N . GLY A 1 105 ? 15.999 3.306 -19.024 1.00 80.75 105 GLY A N 1
ATOM 792 C CA . GLY A 1 105 ? 16.042 2.889 -17.617 1.00 80.75 105 GLY A CA 1
ATOM 793 C C . GLY A 1 105 ? 17.169 3.555 -16.804 1.00 80.75 105 GLY A C 1
ATOM 794 O O . GLY A 1 105 ? 17.738 4.554 -17.249 1.00 80.75 105 GLY A O 1
ATOM 795 N N . PRO A 1 106 ? 17.530 3.023 -15.616 1.00 83.94 106 PRO A N 1
ATOM 796 C CA . PRO A 1 106 ? 17.091 1.755 -15.023 1.00 83.94 106 PRO A CA 1
ATOM 797 C C . PRO A 1 106 ? 15.755 1.842 -14.274 1.00 83.94 106 PRO A C 1
ATOM 799 O O . PRO A 1 106 ? 15.351 2.899 -13.799 1.00 83.94 106 PRO A O 1
ATOM 802 N N . ILE A 1 107 ? 15.114 0.686 -14.088 1.00 81.38 107 ILE A N 1
ATOM 803 C CA . ILE A 1 107 ? 13.996 0.514 -13.148 1.00 81.38 107 ILE A CA 1
ATOM 804 C C . ILE A 1 107 ? 14.458 -0.188 -11.873 1.00 81.38 107 ILE A C 1
ATOM 806 O O . ILE A 1 107 ? 15.328 -1.062 -11.914 1.00 81.38 107 ILE A O 1
ATOM 810 N N . GLY A 1 108 ? 13.835 0.174 -10.754 1.00 76.00 108 GLY A N 1
ATOM 811 C CA . GLY A 1 108 ? 13.950 -0.532 -9.486 1.00 76.00 108 GLY A CA 1
ATOM 812 C C . GLY A 1 108 ? 12.578 -1.026 -9.053 1.00 76.00 108 GLY A C 1
ATOM 813 O O . GLY A 1 108 ? 11.631 -0.248 -8.963 1.00 76.00 108 GLY A O 1
ATOM 814 N N . VAL A 1 109 ? 12.472 -2.320 -8.784 1.00 75.38 109 VAL A N 1
ATOM 815 C CA . VAL A 1 109 ? 11.288 -2.937 -8.194 1.00 75.38 109 VAL A CA 1
ATOM 816 C C . VAL A 1 109 ? 11.638 -3.342 -6.772 1.00 75.38 109 VAL A C 1
ATOM 818 O O . VAL A 1 109 ? 12.687 -3.933 -6.516 1.00 75.38 109 VAL A O 1
ATOM 821 N N . ILE A 1 110 ? 10.752 -3.019 -5.838 1.00 66.94 110 ILE A N 1
ATOM 822 C CA . ILE A 1 110 ? 10.850 -3.436 -4.442 1.00 66.94 110 ILE A CA 1
ATOM 823 C C . ILE A 1 110 ? 9.539 -4.096 -4.031 1.00 66.94 110 ILE A C 1
ATOM 825 O O . ILE A 1 110 ? 8.460 -3.681 -4.457 1.00 66.94 110 ILE A O 1
ATOM 829 N N . ARG A 1 111 ? 9.625 -5.129 -3.191 1.00 59.69 111 ARG A N 1
ATOM 830 C CA . ARG A 1 111 ? 8.455 -5.697 -2.522 1.00 59.69 111 ARG A CA 1
ATOM 831 C C . ARG A 1 111 ? 8.436 -5.187 -1.100 1.00 59.69 111 ARG A C 1
ATOM 833 O O . ARG A 1 111 ? 9.319 -5.498 -0.309 1.00 59.69 111 ARG A O 1
ATOM 840 N N . VAL A 1 112 ? 7.414 -4.408 -0.793 1.00 51.09 112 VAL A N 1
ATOM 841 C CA . VAL A 1 112 ? 7.198 -3.884 0.549 1.00 51.09 112 VAL A CA 1
ATOM 842 C C . VAL A 1 112 ? 6.286 -4.860 1.284 1.00 51.09 112 VAL A C 1
ATOM 844 O O . VAL A 1 112 ? 5.119 -5.016 0.930 1.00 51.09 112 VAL A O 1
ATOM 847 N N . GLY A 1 113 ? 6.842 -5.560 2.271 1.00 40.34 113 GLY A N 1
ATOM 848 C CA . GLY A 1 113 ? 6.094 -6.382 3.223 1.00 40.34 113 GLY A CA 1
ATOM 849 C C . GLY A 1 113 ? 5.836 -5.607 4.515 1.00 40.34 113 GLY A C 1
ATOM 850 O O . GLY A 1 113 ? 6.656 -4.783 4.915 1.00 40.34 113 GLY A O 1
ATOM 851 N N . ARG A 1 114 ? 4.699 -5.854 5.173 1.00 47.84 114 ARG A N 1
ATOM 852 C CA . ARG A 1 114 ? 4.324 -5.197 6.435 1.00 47.84 114 ARG A CA 1
ATOM 853 C C . ARG A 1 114 ? 4.436 -6.183 7.599 1.00 47.84 114 ARG A C 1
ATOM 855 O O . ARG A 1 114 ? 3.724 -7.180 7.609 1.00 47.84 114 ARG A O 1
ATOM 862 N N . ILE A 1 115 ? 5.249 -5.851 8.598 1.00 33.34 115 ILE A N 1
ATOM 863 C CA . ILE A 1 115 ? 5.274 -6.489 9.924 1.00 33.34 115 ILE A CA 1
ATOM 864 C C . ILE A 1 115 ? 4.837 -5.402 10.921 1.00 33.34 115 ILE A C 1
ATOM 866 O O . ILE A 1 115 ? 5.246 -4.252 10.779 1.00 33.34 115 ILE A O 1
ATOM 870 N N . ASP A 1 116 ? 3.919 -5.714 11.836 1.00 33.56 116 ASP A N 1
ATOM 871 C CA . ASP A 1 116 ? 3.433 -4.795 12.885 1.00 33.56 116 ASP A CA 1
ATOM 872 C C . ASP A 1 116 ? 2.834 -3.452 12.414 1.00 33.56 116 ASP A C 1
ATOM 874 O O . ASP A 1 116 ? 2.902 -2.423 13.078 1.00 33.56 116 ASP A O 1
ATOM 878 N N . GLY A 1 117 ? 2.149 -3.451 11.266 1.00 41.75 117 GLY A N 1
ATOM 879 C CA . GLY A 1 117 ? 1.119 -2.443 10.990 1.00 41.75 117 GLY A CA 1
ATOM 880 C C . GLY A 1 117 ? 1.574 -1.030 10.594 1.00 41.75 117 GLY A C 1
ATOM 881 O O . GLY A 1 117 ? 0.701 -0.181 10.432 1.00 41.75 117 GLY A O 1
ATOM 882 N N . ASN A 1 118 ? 2.853 -0.728 10.379 1.00 38.25 118 ASN A N 1
ATOM 883 C CA . ASN A 1 118 ? 3.292 0.679 10.296 1.00 38.25 118 ASN A CA 1
ATOM 884 C C . ASN A 1 118 ? 3.285 1.387 8.925 1.00 38.25 118 ASN A C 1
ATOM 886 O O . ASN A 1 118 ? 3.640 2.560 8.879 1.00 38.25 118 ASN A O 1
ATOM 890 N N . CYS A 1 119 ? 2.813 0.793 7.818 1.00 44.19 119 CYS A N 1
ATOM 891 C CA . CYS A 1 119 ? 2.867 1.489 6.509 1.00 44.19 119 CYS A CA 1
ATOM 892 C C . CYS A 1 119 ? 1.669 1.322 5.555 1.00 44.19 119 CYS A C 1
ATOM 894 O O . CYS A 1 119 ? 1.849 1.408 4.346 1.00 44.19 119 CYS A O 1
ATOM 896 N N . THR A 1 120 ? 0.431 1.157 6.025 1.00 57.03 120 THR A N 1
ATOM 897 C CA . THR A 1 120 ? -0.728 1.276 5.111 1.00 57.03 120 THR A CA 1
ATOM 898 C C . THR A 1 120 ? -1.864 2.047 5.741 1.00 57.03 120 THR A C 1
ATOM 900 O O . THR A 1 120 ? -2.874 1.515 6.195 1.00 57.03 120 THR A O 1
ATOM 903 N N . LEU A 1 121 ? -1.706 3.365 5.730 1.00 63.41 121 LEU A N 1
ATOM 904 C CA . LEU A 1 121 ? -2.785 4.249 6.112 1.00 63.41 121 LEU A CA 1
ATOM 905 C C . LEU A 1 121 ? -4.043 4.033 5.252 1.00 63.41 121 LEU A C 1
ATOM 907 O O . LEU A 1 121 ? -5.146 4.039 5.784 1.00 63.41 121 LEU A O 1
ATOM 911 N N . ALA A 1 122 ? -3.875 3.800 3.949 1.00 68.06 122 ALA A N 1
ATOM 912 C CA . ALA A 1 122 ? -4.993 3.563 3.044 1.00 68.06 122 ALA A CA 1
ATOM 913 C C . ALA A 1 122 ? -5.757 2.275 3.372 1.00 68.06 122 ALA A C 1
ATOM 915 O O . ALA A 1 122 ? -6.974 2.302 3.514 1.00 68.06 122 ALA A O 1
ATOM 916 N N . GLU A 1 123 ? -5.040 1.171 3.577 1.00 70.81 123 GLU A N 1
ATOM 917 C CA . GLU A 1 123 ? -5.634 -0.106 3.981 1.00 70.81 123 GLU A CA 1
ATOM 918 C C . GLU A 1 123 ? -6.335 0.014 5.333 1.00 70.81 123 GLU A C 1
ATOM 920 O O . GLU A 1 123 ? -7.496 -0.354 5.436 1.00 70.81 123 GLU A O 1
ATOM 925 N N . LYS A 1 124 ? -5.678 0.583 6.357 1.00 70.44 124 LYS A N 1
ATOM 926 C CA . LYS A 1 124 ? -6.286 0.767 7.684 1.00 70.44 124 LYS A CA 1
ATOM 927 C C . LYS A 1 124 ? -7.546 1.624 7.617 1.00 70.44 124 LYS A C 1
ATOM 929 O O . LYS A 1 124 ? -8.527 1.320 8.288 1.00 70.44 124 LYS A O 1
ATOM 934 N N . ALA A 1 125 ? -7.518 2.685 6.814 1.00 75.38 125 ALA A N 1
ATOM 935 C CA . ALA A 1 125 ? -8.654 3.578 6.659 1.00 75.38 125 ALA A CA 1
ATOM 936 C C . ALA A 1 125 ? -9.837 2.874 5.969 1.00 75.38 125 ALA A C 1
ATOM 938 O O . ALA A 1 125 ? -10.967 3.024 6.423 1.00 75.38 125 ALA A O 1
ATOM 939 N N . LEU A 1 126 ? -9.584 2.061 4.936 1.00 79.12 126 LEU A N 1
ATOM 940 C CA . LEU A 1 126 ? -10.620 1.304 4.222 1.00 79.12 126 LEU A CA 1
ATOM 941 C C . LEU A 1 126 ? -11.127 0.097 5.026 1.00 79.12 126 LEU A C 1
ATOM 943 O O . LEU A 1 126 ? -12.330 -0.130 5.099 1.00 79.12 126 LEU A O 1
ATOM 947 N N . LEU A 1 127 ? -10.237 -0.635 5.698 1.00 81.38 127 LEU A N 1
ATOM 948 C CA . LEU A 1 127 ? -10.584 -1.759 6.570 1.00 81.38 127 LEU A CA 1
ATOM 949 C C . LEU A 1 127 ? -11.484 -1.313 7.727 1.00 81.38 127 LEU A C 1
ATOM 951 O O . LEU A 1 127 ? -12.434 -2.008 8.069 1.00 81.38 127 LEU A O 1
ATOM 955 N N . ALA A 1 128 ? -11.232 -0.129 8.295 1.00 79.50 128 ALA A N 1
ATOM 956 C CA . ALA A 1 128 ? -12.028 0.415 9.394 1.00 79.50 128 ALA A CA 1
ATOM 957 C C . ALA A 1 128 ? -13.506 0.661 9.032 1.00 79.50 128 ALA A C 1
ATOM 959 O O . ALA A 1 128 ? -14.342 0.764 9.933 1.00 79.50 128 ALA A O 1
ATOM 960 N N . VAL A 1 129 ? -13.838 0.765 7.741 1.00 84.31 129 VAL A N 1
ATOM 961 C CA . VAL A 1 129 ? -15.219 0.949 7.269 1.00 84.31 129 VAL A CA 1
ATOM 962 C C . VAL A 1 129 ? -15.812 -0.279 6.599 1.00 84.31 129 VAL A C 1
ATOM 964 O O . VAL A 1 129 ? -16.994 -0.246 6.252 1.00 84.31 129 VAL A O 1
ATOM 967 N N . LEU A 1 130 ? -15.045 -1.360 6.442 1.00 84.19 130 LEU A N 1
ATOM 968 C CA . LEU A 1 130 ? -15.589 -2.601 5.911 1.00 84.19 130 LEU A CA 1
ATOM 969 C C . LEU A 1 130 ? -16.605 -3.220 6.893 1.00 84.19 130 LEU A C 1
ATOM 971 O O . LEU A 1 130 ? -16.461 -3.098 8.118 1.00 84.19 130 LEU A O 1
ATOM 975 N N . PRO A 1 131 ? -17.667 -3.853 6.366 1.00 84.62 131 PRO A N 1
ATOM 976 C CA . PRO A 1 131 ? -18.589 -4.643 7.172 1.00 84.62 131 PRO A CA 1
ATOM 977 C C . PRO A 1 131 ? -17.874 -5.858 7.796 1.00 84.62 131 PRO A C 1
ATOM 979 O O . PRO A 1 131 ? -16.865 -6.325 7.262 1.00 84.62 131 PRO A O 1
ATOM 982 N N . PRO A 1 132 ? -18.373 -6.375 8.932 1.00 82.19 132 PRO A N 1
ATOM 983 C CA . PRO A 1 132 ? -17.864 -7.615 9.505 1.00 82.19 132 PRO A CA 1
ATOM 984 C C . PRO A 1 132 ? -18.124 -8.802 8.565 1.00 82.19 132 PRO A C 1
ATOM 986 O O . PRO A 1 132 ? -19.080 -8.802 7.790 1.00 82.19 132 PRO A O 1
ATOM 989 N N . GLU A 1 133 ? -17.298 -9.843 8.679 1.00 79.00 133 GLU A N 1
ATOM 990 C CA . GLU A 1 133 ? -17.367 -11.045 7.830 1.00 79.00 133 GLU A CA 1
ATOM 991 C C . GLU A 1 133 ? -18.737 -11.746 7.883 1.00 79.00 133 GLU A C 1
ATOM 993 O O . GLU A 1 133 ? -19.170 -12.325 6.891 1.00 79.00 133 GLU A O 1
ATOM 998 N N . SER A 1 134 ? -19.462 -11.627 9.004 1.00 82.69 134 SER A N 1
ATOM 999 C CA . SER A 1 134 ? -20.832 -12.137 9.154 1.00 82.69 134 SER A CA 1
ATOM 1000 C C . SER A 1 134 ? -21.819 -11.534 8.157 1.00 82.69 134 SER A C 1
ATOM 1002 O O . SER A 1 134 ? -22.735 -12.219 7.706 1.00 82.69 134 SER A O 1
ATOM 1004 N N . ASP A 1 135 ? -21.634 -10.257 7.827 1.00 82.56 135 ASP A N 1
ATOM 1005 C CA . ASP A 1 135 ? -22.574 -9.472 7.027 1.00 82.56 135 ASP A CA 1
ATOM 1006 C C . ASP A 1 135 ? -22.138 -9.434 5.555 1.00 82.56 135 ASP A C 1
ATOM 1008 O O . ASP A 1 135 ? -22.951 -9.191 4.663 1.00 82.56 135 ASP A O 1
ATOM 1012 N N . PHE A 1 136 ? -20.851 -9.682 5.290 1.00 82.25 136 PHE A N 1
ATOM 1013 C CA . PHE A 1 136 ? -20.270 -9.651 3.954 1.00 82.25 136 PHE A CA 1
ATOM 1014 C C . PHE A 1 136 ? -19.138 -10.690 3.807 1.00 82.25 136 PHE A C 1
ATOM 1016 O O . PHE A 1 136 ? -17.958 -10.351 3.934 1.00 82.25 136 PHE A O 1
ATOM 1023 N N . PRO A 1 137 ? -19.468 -11.963 3.511 1.00 81.31 137 PRO A N 1
ATOM 1024 C CA . PRO A 1 137 ? -18.508 -13.068 3.449 1.00 81.31 137 PRO A CA 1
ATOM 1025 C C . PRO A 1 137 ? -17.804 -13.145 2.082 1.00 81.31 137 PRO A C 1
ATOM 1027 O O . PRO A 1 137 ? -17.744 -14.200 1.451 1.00 81.31 137 PRO A O 1
ATOM 1030 N N . TYR A 1 138 ? -17.301 -12.015 1.584 1.00 76.50 138 TYR A N 1
ATOM 1031 C CA . TYR A 1 138 ? -16.572 -11.943 0.318 1.00 76.50 138 TYR A CA 1
ATOM 1032 C C . TYR A 1 138 ? -15.177 -11.369 0.535 1.00 76.50 138 TYR A C 1
ATOM 1034 O O . TYR A 1 138 ? -14.985 -10.391 1.257 1.00 76.50 138 TYR A O 1
ATOM 1042 N N . THR A 1 139 ? -14.189 -11.951 -0.142 1.00 75.94 139 THR A N 1
ATOM 1043 C CA . THR A 1 139 ? -12.834 -11.401 -0.167 1.00 75.94 139 THR A CA 1
ATOM 1044 C C . THR A 1 139 ? -12.794 -10.169 -1.064 1.00 75.94 139 THR A C 1
ATOM 1046 O O . THR A 1 139 ? -13.100 -10.242 -2.253 1.00 75.94 139 THR A O 1
ATOM 1049 N N . VAL A 1 140 ? -12.373 -9.037 -0.504 1.00 69.75 140 VAL A N 1
ATOM 1050 C CA . VAL A 1 140 ? -12.254 -7.770 -1.229 1.00 69.75 140 VAL A CA 1
ATOM 1051 C C . VAL A 1 140 ? -10.790 -7.510 -1.562 1.00 69.75 140 VAL A C 1
ATOM 1053 O O . VAL A 1 140 ? -9.939 -7.481 -0.675 1.00 69.75 140 VAL A O 1
ATOM 1056 N N . ARG A 1 141 ? -10.493 -7.282 -2.844 1.00 77.94 141 ARG A N 1
ATOM 1057 C CA . ARG A 1 141 ? -9.175 -6.843 -3.315 1.00 77.94 141 ARG A CA 1
ATOM 1058 C C . ARG A 1 141 ? -9.313 -5.499 -4.015 1.00 77.94 141 ARG A C 1
ATOM 1060 O O . ARG A 1 141 ? -10.021 -5.396 -5.010 1.00 77.94 141 ARG A O 1
ATOM 1067 N N . ILE A 1 142 ? -8.593 -4.496 -3.521 1.00 69.12 142 ILE A N 1
ATOM 1068 C CA . ILE A 1 142 ? -8.521 -3.168 -4.135 1.00 69.12 142 ILE A CA 1
ATOM 1069 C C . ILE A 1 142 ? -7.113 -2.987 -4.690 1.00 69.12 142 ILE A C 1
ATOM 1071 O O . ILE A 1 142 ? -6.138 -3.037 -3.942 1.00 69.12 142 ILE A O 1
ATOM 1075 N N . ASN A 1 143 ? -7.017 -2.759 -5.997 1.00 76.19 143 ASN A N 1
ATOM 1076 C CA . ASN A 1 143 ? -5.784 -2.328 -6.640 1.00 76.19 143 ASN A CA 1
ATOM 1077 C C . ASN A 1 143 ? -5.930 -0.837 -6.972 1.00 76.19 143 ASN A C 1
ATOM 1079 O O . ASN A 1 143 ? -6.881 -0.456 -7.648 1.00 76.19 143 ASN A O 1
ATOM 1083 N N . SER A 1 144 ? -5.001 -0.009 -6.498 1.00 74.44 144 SER A N 1
ATOM 1084 C CA . SER A 1 144 ? -4.934 1.415 -6.841 1.00 74.44 144 SER A CA 1
ATOM 1085 C C . SER A 1 144 ? -3.780 1.629 -7.817 1.00 74.44 144 SER A C 1
ATOM 1087 O O . SER A 1 144 ? -2.631 1.354 -7.471 1.00 74.44 144 SER A O 1
ATOM 1089 N N . GLU A 1 145 ? -4.083 2.079 -9.035 1.00 71.69 145 GLU A N 1
ATOM 1090 C CA . GLU A 1 145 ? -3.084 2.441 -10.044 1.00 71.69 145 GLU A CA 1
ATOM 1091 C C . GLU A 1 145 ? -3.006 3.969 -10.144 1.00 71.69 145 GLU A C 1
ATOM 1093 O O . GLU A 1 145 ? -3.974 4.645 -10.490 1.00 71.69 145 GLU A O 1
ATOM 1098 N N . VAL A 1 146 ? -1.844 4.524 -9.803 1.00 74.38 146 VAL A N 1
ATOM 1099 C CA . VAL A 1 146 ? -1.608 5.969 -9.822 1.00 74.38 146 VAL A CA 1
ATOM 1100 C C . VAL A 1 146 ? -1.222 6.384 -11.239 1.00 74.38 146 VAL A C 1
ATOM 1102 O O . VAL A 1 146 ? -0.104 6.134 -11.678 1.00 74.38 146 VAL A O 1
ATOM 1105 N N . MET A 1 147 ? -2.153 7.024 -11.947 1.00 69.94 147 MET A N 1
ATOM 1106 C CA . MET A 1 147 ? -1.950 7.474 -13.334 1.00 69.94 147 MET A CA 1
ATOM 1107 C C . MET A 1 147 ? -1.223 8.823 -13.439 1.00 69.94 147 MET A C 1
ATOM 1109 O O . MET A 1 147 ? -0.650 9.142 -14.476 1.00 69.94 147 MET A O 1
ATOM 1113 N N . ALA A 1 148 ? -1.258 9.622 -12.373 1.00 70.62 148 ALA A N 1
ATOM 1114 C CA . ALA A 1 148 ? -0.559 10.894 -12.243 1.00 70.62 148 ALA A CA 1
ATOM 1115 C C . ALA A 1 148 ? -0.336 11.195 -10.755 1.00 70.62 148 ALA A C 1
ATOM 1117 O O . ALA A 1 148 ? -1.125 10.767 -9.909 1.00 70.62 148 ALA A O 1
ATOM 1118 N N . SER A 1 149 ? 0.734 11.921 -10.435 1.00 75.69 149 SER A N 1
ATOM 1119 C CA . SER A 1 149 ? 1.106 12.261 -9.062 1.00 75.69 149 SER A CA 1
ATOM 1120 C C . SER A 1 149 ? 1.527 13.721 -8.988 1.00 75.69 149 SER A C 1
ATOM 1122 O O . SER A 1 149 ? 2.610 14.066 -9.448 1.00 75.69 149 SER A O 1
ATOM 1124 N N . ASP A 1 150 ? 0.681 14.545 -8.384 1.00 73.12 150 ASP A N 1
ATOM 1125 C CA . ASP A 1 150 ? 0.964 15.945 -8.060 1.00 73.12 150 ASP A CA 1
ATOM 1126 C C . ASP A 1 150 ? 0.451 16.219 -6.640 1.00 73.12 150 ASP A C 1
ATOM 1128 O O . ASP A 1 150 ? -0.561 16.873 -6.442 1.00 73.12 150 ASP A O 1
ATOM 1132 N N . GLY A 1 151 ? 1.044 15.539 -5.654 1.00 73.88 151 GLY A N 1
ATOM 1133 C CA . GLY A 1 151 ? 0.587 15.518 -4.262 1.00 73.88 151 GLY A CA 1
ATOM 1134 C C . GLY A 1 151 ? 0.495 14.099 -3.694 1.00 73.88 151 GLY A C 1
ATOM 1135 O O . GLY A 1 151 ? 1.219 13.184 -4.096 1.00 73.88 151 GLY A O 1
ATOM 1136 N N . SER A 1 152 ? -0.409 13.889 -2.735 1.00 73.44 152 SER A N 1
ATOM 1137 C CA . SER A 1 152 ? -0.473 12.637 -1.974 1.00 73.44 152 SER A CA 1
ATOM 1138 C C . SER A 1 152 ? -1.276 11.536 -2.659 1.00 73.44 152 SER A C 1
ATOM 1140 O O . SER A 1 152 ? -2.477 11.346 -2.440 1.00 73.44 152 SER A O 1
ATOM 1142 N N . THR A 1 153 ? -0.568 10.708 -3.418 1.00 77.81 153 THR A N 1
ATOM 1143 C CA . THR A 1 153 ? -1.110 9.511 -4.085 1.00 77.81 153 THR A CA 1
ATOM 1144 C C . THR A 1 153 ? -1.685 8.485 -3.104 1.00 77.81 153 THR A C 1
ATOM 1146 O O . THR A 1 153 ? -2.633 7.759 -3.417 1.00 77.81 153 THR A O 1
ATOM 1149 N N . SER A 1 154 ? -1.167 8.462 -1.874 1.00 73.69 154 SER A N 1
ATOM 1150 C CA . SER A 1 154 ? -1.703 7.637 -0.790 1.00 73.69 154 SER A CA 1
ATOM 1151 C C . SER A 1 154 ? -3.111 8.077 -0.388 1.00 73.69 154 SER A C 1
ATOM 1153 O O . SER A 1 154 ? -3.969 7.227 -0.157 1.00 73.69 154 SER A O 1
ATOM 1155 N N . MET A 1 155 ? -3.368 9.388 -0.304 1.00 84.06 155 MET A N 1
ATOM 1156 C CA . MET A 1 155 ? -4.681 9.931 0.080 1.00 84.06 155 MET A CA 1
ATOM 1157 C C . MET A 1 155 ? -5.682 9.819 -1.062 1.00 84.06 155 MET A C 1
ATOM 1159 O O . MET A 1 155 ? -6.821 9.409 -0.832 1.00 84.06 155 MET A O 1
ATOM 1163 N N . ALA A 1 156 ? -5.217 10.023 -2.296 1.00 80.75 156 ALA A N 1
ATOM 1164 C CA . ALA A 1 156 ? -5.984 9.711 -3.495 1.00 80.75 156 ALA A CA 1
ATOM 1165 C C . ALA A 1 156 ? -6.425 8.236 -3.522 1.00 80.75 156 ALA A C 1
ATOM 1167 O O . ALA A 1 156 ? -7.585 7.950 -3.810 1.00 80.75 156 ALA A O 1
ATOM 1168 N N . SER A 1 157 ? -5.549 7.303 -3.130 1.00 83.69 157 SER A N 1
ATOM 1169 C CA . SER A 1 157 ? -5.882 5.873 -3.043 1.00 83.69 157 SER A CA 1
ATOM 1170 C C . SER A 1 157 ? -6.930 5.560 -1.968 1.00 83.69 157 SER A C 1
ATOM 1172 O O . SER A 1 157 ? -7.728 4.645 -2.153 1.00 83.69 157 SER A O 1
ATOM 1174 N N . VAL A 1 158 ? -6.978 6.317 -0.864 1.00 84.38 158 VAL A N 1
ATOM 1175 C CA . VAL A 1 158 ? -8.041 6.174 0.152 1.00 84.38 158 VAL A CA 1
ATOM 1176 C C . VAL A 1 158 ? -9.383 6.616 -0.411 1.00 84.38 158 VAL A C 1
ATOM 1178 O O . VAL A 1 158 ? -10.360 5.877 -0.325 1.00 84.38 158 VAL A O 1
ATOM 1181 N N . CYS A 1 159 ? -9.430 7.807 -1.009 1.00 85.06 159 CYS A N 1
ATOM 1182 C CA . CYS A 1 159 ? -10.654 8.352 -1.591 1.00 85.06 159 CYS A CA 1
ATOM 1183 C C . CYS A 1 159 ? -11.155 7.470 -2.744 1.00 85.06 159 CYS A C 1
ATOM 1185 O O . CYS A 1 159 ? -12.326 7.092 -2.773 1.00 85.06 159 CYS A O 1
ATOM 1187 N N . GLY A 1 160 ? -10.256 7.078 -3.651 1.00 84.62 160 GLY A N 1
ATOM 1188 C CA . GLY A 1 160 ? -10.545 6.176 -4.764 1.00 84.62 160 GLY A CA 1
ATOM 1189 C C . GLY A 1 160 ? -10.993 4.795 -4.293 1.00 84.62 160 GLY A C 1
ATOM 1190 O O . GLY A 1 160 ? -12.010 4.295 -4.762 1.00 84.62 160 GLY A O 1
ATOM 1191 N N . GLY A 1 161 ? -10.304 4.214 -3.307 1.00 84.00 161 GLY A N 1
ATOM 1192 C CA . GLY A 1 161 ? -10.694 2.943 -2.702 1.00 84.00 161 GLY A CA 1
ATOM 1193 C C . GLY A 1 161 ? -12.067 3.008 -2.034 1.00 84.00 161 GLY A C 1
ATOM 1194 O O . GLY A 1 161 ? -12.869 2.096 -2.204 1.00 84.00 161 GLY A O 1
ATOM 1195 N N . SER A 1 162 ? -12.386 4.105 -1.339 1.00 87.81 162 SER A N 1
ATOM 1196 C CA . SER A 1 162 ? -13.698 4.288 -0.712 1.00 87.81 162 SER A CA 1
ATOM 1197 C C . SER A 1 162 ? -14.814 4.352 -1.755 1.00 87.81 162 SER A C 1
ATOM 1199 O O . SER A 1 162 ? -15.868 3.762 -1.535 1.00 87.81 162 SER A O 1
ATOM 1201 N N . MET A 1 163 ? -14.596 5.041 -2.878 1.00 86.69 163 MET A N 1
ATOM 1202 C CA . MET A 1 163 ? -15.565 5.081 -3.979 1.00 86.69 163 MET A CA 1
ATOM 1203 C C . MET A 1 163 ? -15.693 3.719 -4.666 1.00 86.69 163 MET A C 1
ATOM 1205 O O . MET A 1 163 ? -16.808 3.268 -4.902 1.00 86.69 163 MET A O 1
ATOM 1209 N N . ALA A 1 164 ? -14.575 3.033 -4.918 1.00 83.44 164 ALA A N 1
ATOM 1210 C CA . ALA A 1 164 ? -14.562 1.715 -5.549 1.00 83.44 164 ALA A CA 1
ATOM 1211 C C . ALA A 1 164 ? -15.305 0.658 -4.717 1.00 83.44 164 ALA A C 1
ATOM 1213 O O . ALA A 1 164 ? -16.008 -0.177 -5.275 1.00 83.44 164 ALA A O 1
ATOM 1214 N N . LEU A 1 165 ? -15.201 0.713 -3.384 1.00 85.06 165 LEU A N 1
ATOM 1215 C CA . LEU A 1 165 ? -15.972 -0.160 -2.495 1.00 85.06 165 LEU A CA 1
ATOM 1216 C C . LEU A 1 165 ? -17.485 0.045 -2.660 1.00 85.06 165 LEU A C 1
ATOM 1218 O O . LEU A 1 165 ? -18.239 -0.924 -2.707 1.00 85.06 165 LEU A O 1
ATOM 1222 N N . MET A 1 166 ? -17.926 1.300 -2.756 1.00 88.31 166 MET A N 1
ATOM 1223 C CA . MET A 1 166 ? -19.346 1.637 -2.903 1.00 88.31 166 MET A CA 1
ATOM 1224 C C . MET A 1 166 ? -19.873 1.268 -4.284 1.00 88.31 166 MET A C 1
ATOM 1226 O O . MET A 1 166 ? -20.971 0.731 -4.388 1.00 88.31 166 MET A O 1
ATOM 1230 N N . ASP A 1 167 ? -19.079 1.519 -5.324 1.00 86.62 167 ASP A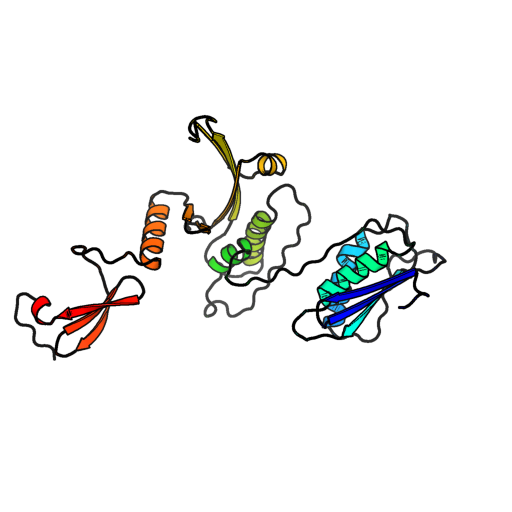 N 1
ATOM 1231 C CA . ASP A 1 167 ? -19.401 1.150 -6.703 1.00 86.62 167 ASP A CA 1
ATOM 1232 C C . ASP A 1 167 ? -19.494 -0.375 -6.873 1.00 86.62 167 ASP A C 1
ATOM 1234 O O . ASP A 1 167 ? -20.412 -0.884 -7.510 1.00 86.62 167 ASP A O 1
ATOM 1238 N N . ALA A 1 168 ? -18.629 -1.125 -6.183 1.00 81.81 168 ALA A N 1
ATOM 1239 C CA . ALA A 1 168 ? -18.695 -2.584 -6.105 1.00 81.81 168 ALA A CA 1
ATOM 1240 C C . ALA A 1 168 ? -19.899 -3.119 -5.297 1.00 81.81 168 ALA A C 1
ATOM 1242 O O . ALA A 1 168 ? -20.058 -4.334 -5.171 1.00 81.81 168 ALA A O 1
ATOM 1243 N N . GLY A 1 169 ? -20.740 -2.246 -4.729 1.00 85.69 169 GLY A N 1
ATOM 1244 C CA . GLY A 1 169 ? -21.922 -2.625 -3.952 1.00 85.69 169 GLY A CA 1
ATOM 1245 C C . GLY A 1 169 ? -21.610 -3.151 -2.549 1.00 85.69 169 GLY A C 1
ATOM 1246 O O . GLY A 1 169 ? -22.460 -3.793 -1.931 1.00 85.69 169 GLY A O 1
ATOM 1247 N N . ILE A 1 170 ? -20.405 -2.900 -2.032 1.00 86.50 170 ILE A N 1
ATOM 1248 C CA . ILE A 1 170 ? -20.001 -3.344 -0.696 1.00 86.50 170 ILE A CA 1
ATOM 1249 C C . ILE A 1 170 ? -20.669 -2.429 0.342 1.00 86.50 170 ILE A C 1
ATOM 1251 O O . ILE A 1 170 ? -20.513 -1.205 0.262 1.00 86.50 170 ILE A O 1
ATOM 1255 N N . PRO A 1 171 ? -21.387 -2.978 1.343 1.00 87.25 171 PRO A N 1
ATOM 1256 C CA . PRO A 1 171 ? -22.089 -2.187 2.349 1.00 87.25 171 PRO A CA 1
ATOM 1257 C C . PRO A 1 171 ? -21.106 -1.632 3.390 1.00 87.25 171 PRO A C 1
ATOM 1259 O O . PRO A 1 171 ? -20.992 -2.124 4.512 1.00 87.25 171 PRO A O 1
ATOM 1262 N N . VAL A 1 172 ? -20.356 -0.602 3.002 1.00 87.62 172 VAL A N 1
ATOM 1263 C CA . VAL A 1 172 ? -19.429 0.106 3.890 1.00 87.62 172 VAL A CA 1
ATOM 1264 C C . VAL A 1 172 ? -20.180 0.874 4.979 1.00 87.62 172 VAL A C 1
ATOM 1266 O O . VAL A 1 172 ? -21.245 1.444 4.750 1.00 87.62 172 VAL A O 1
ATOM 1269 N N . ARG A 1 173 ? -19.604 0.917 6.185 1.00 85.44 173 ARG A N 1
ATOM 1270 C CA . ARG A 1 173 ? -20.226 1.538 7.370 1.00 85.44 173 ARG A CA 1
ATOM 1271 C C . ARG A 1 173 ? -20.343 3.059 7.252 1.00 85.44 173 ARG A C 1
ATOM 1273 O O . ARG A 1 173 ? -21.248 3.648 7.836 1.00 85.44 173 ARG A O 1
ATOM 1280 N N . GLU A 1 174 ? -19.387 3.694 6.577 1.00 87.06 174 GLU A N 1
ATOM 1281 C CA . GLU A 1 174 ? -19.312 5.142 6.354 1.00 87.06 174 GLU A CA 1
ATOM 1282 C C . GLU A 1 174 ? -18.289 5.434 5.239 1.00 87.06 174 GLU A C 1
ATOM 1284 O O . GLU A 1 174 ? -17.410 4.615 4.965 1.00 87.06 174 GLU A O 1
ATOM 1289 N N . HIS A 1 175 ? -18.368 6.614 4.620 1.00 86.12 175 HIS A N 1
ATOM 1290 C CA . HIS A 1 175 ? -17.403 7.056 3.609 1.00 86.12 175 HIS A CA 1
ATOM 1291 C C . HIS A 1 175 ? -16.087 7.529 4.248 1.00 86.12 175 HIS A C 1
ATOM 1293 O O . HIS A 1 175 ? -16.101 8.265 5.244 1.00 86.12 175 HIS A O 1
ATOM 1299 N N . VAL A 1 176 ? -14.952 7.154 3.650 1.00 84.25 176 VAL A N 1
ATOM 1300 C CA . VAL A 1 176 ? -13.610 7.539 4.112 1.00 84.25 176 VAL A CA 1
ATOM 1301 C C . VAL A 1 176 ? -12.974 8.480 3.106 1.00 84.25 176 VAL A C 1
ATOM 1303 O O . VAL A 1 176 ? -12.937 8.191 1.913 1.00 84.25 176 VAL A O 1
ATOM 1306 N N . ALA A 1 177 ? -12.415 9.577 3.605 1.00 85.38 177 ALA A N 1
ATOM 1307 C CA . ALA A 1 177 ? -11.587 10.473 2.816 1.00 85.38 177 ALA A CA 1
ATOM 1308 C C . ALA A 1 177 ? -10.191 10.580 3.433 1.00 85.38 177 ALA A C 1
ATOM 1310 O O . ALA A 1 177 ? -10.038 10.550 4.658 1.00 85.38 177 ALA A O 1
ATOM 1311 N N . GLY A 1 178 ? -9.187 10.696 2.569 1.00 83.88 178 GLY A N 1
ATOM 1312 C CA . GLY A 1 178 ? -7.816 11.029 2.925 1.00 83.88 178 GLY A CA 1
ATOM 1313 C C . GLY A 1 178 ? -7.470 12.444 2.469 1.00 83.88 178 GLY A C 1
ATOM 1314 O O . GLY A 1 178 ? -7.875 12.850 1.385 1.00 83.88 178 GLY A O 1
ATOM 1315 N N . VAL A 1 179 ? -6.705 13.177 3.271 1.00 82.19 179 VAL A N 1
ATOM 1316 C CA . VAL A 1 179 ? -6.122 14.476 2.920 1.00 82.19 179 VAL A CA 1
ATOM 1317 C C . VAL A 1 179 ? -4.700 14.549 3.467 1.00 82.19 179 VAL A C 1
ATOM 1319 O O . VAL A 1 179 ? -4.421 14.060 4.565 1.00 82.19 179 VAL A O 1
ATOM 1322 N N . SER A 1 180 ? -3.790 15.128 2.691 1.00 78.00 180 SER A N 1
ATOM 1323 C CA . SER A 1 180 ? -2.458 15.477 3.180 1.00 78.00 180 SER A CA 1
ATOM 1324 C C . SER A 1 180 ? -2.467 16.895 3.712 1.00 78.00 180 SER A C 1
ATOM 1326 O O . SER A 1 180 ? -3.066 17.785 3.119 1.00 78.00 180 SER A O 1
ATOM 1328 N N . VAL A 1 181 ? -1.817 17.099 4.845 1.00 78.62 181 VAL A N 1
ATOM 1329 C CA . VAL A 1 181 ? -1.773 18.375 5.542 1.00 78.62 181 VAL A CA 1
ATOM 1330 C C . VAL A 1 181 ? -0.319 18.678 5.865 1.00 78.62 181 VAL A C 1
ATOM 1332 O O . VAL A 1 181 ? 0.342 17.850 6.470 1.00 78.62 181 VAL A O 1
ATOM 1335 N N . GLY A 1 182 ? 0.181 19.838 5.466 1.00 73.31 182 GLY A N 1
ATOM 1336 C CA . GLY A 1 182 ? 1.522 20.299 5.810 1.00 73.31 182 GLY A CA 1
ATOM 1337 C C . GLY A 1 182 ? 1.486 21.302 6.948 1.00 73.31 182 GLY A C 1
ATOM 1338 O O . GLY A 1 182 ? 0.526 22.063 7.095 1.00 73.31 182 GLY A O 1
ATOM 1339 N N . LEU A 1 183 ? 2.545 21.324 7.744 1.00 73.75 183 LEU A N 1
ATOM 1340 C CA . LEU A 1 183 ? 2.800 22.347 8.746 1.00 73.75 183 LEU A CA 1
ATOM 1341 C C . LEU A 1 183 ? 4.010 23.169 8.319 1.00 73.75 183 LEU A C 1
ATOM 1343 O O . LEU A 1 183 ? 5.077 22.625 8.061 1.00 73.75 183 LEU A O 1
ATOM 1347 N N . VAL A 1 184 ? 3.831 24.484 8.290 1.00 76.94 184 VAL A N 1
ATOM 1348 C CA . VAL A 1 184 ? 4.912 25.457 8.137 1.00 76.94 184 VAL A CA 1
ATOM 1349 C C . VAL A 1 184 ? 4.984 26.241 9.434 1.00 76.94 184 VAL A C 1
ATOM 1351 O O . VAL A 1 184 ? 4.017 26.899 9.818 1.00 76.94 184 VAL A O 1
ATOM 1354 N N . SER A 1 185 ? 6.102 26.155 10.129 1.00 76.50 185 SER A N 1
ATOM 1355 C CA . SER A 1 185 ? 6.343 26.754 11.430 1.00 76.50 185 SER A CA 1
ATOM 1356 C C . SER A 1 185 ? 7.558 27.676 11.376 1.00 76.50 185 SER A C 1
ATOM 1358 O O . SER A 1 185 ? 8.536 27.455 10.675 1.00 76.50 185 SER A O 1
ATOM 1360 N N . GLN A 1 186 ? 7.476 28.781 12.101 1.00 75.38 186 GLN A N 1
ATOM 1361 C CA . GLN A 1 186 ? 8.568 29.717 12.267 1.00 75.38 186 GLN A CA 1
ATOM 1362 C C . GLN A 1 186 ? 9.109 29.542 13.677 1.00 75.38 186 GLN A C 1
ATOM 1364 O O . GLN A 1 186 ? 8.466 29.937 14.653 1.00 75.38 186 GLN A O 1
ATOM 1369 N N . ILE A 1 187 ? 10.281 28.928 13.779 1.00 75.12 187 ILE A N 1
ATOM 1370 C CA . ILE A 1 187 ? 10.946 28.660 15.052 1.00 75.12 187 ILE A CA 1
ATOM 1371 C C . ILE A 1 187 ? 11.868 29.839 15.370 1.00 75.12 187 ILE A C 1
ATOM 1373 O O . ILE A 1 187 ? 12.634 30.275 14.507 1.00 75.12 187 ILE A O 1
ATOM 1377 N N . ASP A 1 188 ? 11.789 30.374 16.590 1.00 77.25 188 ASP A N 1
ATOM 1378 C CA . ASP A 1 188 ? 12.770 31.354 17.057 1.00 77.25 188 ASP A CA 1
ATOM 1379 C C . ASP A 1 188 ? 14.129 30.644 17.234 1.00 77.25 188 ASP A C 1
ATOM 1381 O O . ASP A 1 188 ? 14.218 29.698 18.025 1.00 77.25 188 ASP A O 1
ATOM 1385 N N . PRO A 1 189 ? 15.199 31.068 16.529 1.00 69.12 189 PRO A N 1
ATOM 1386 C CA . PRO A 1 189 ? 16.505 30.405 16.578 1.00 69.12 189 PRO A CA 1
ATOM 1387 C C . PRO A 1 189 ? 17.126 30.360 17.979 1.00 69.12 189 PRO A C 1
ATOM 1389 O O . PRO A 1 189 ? 18.055 29.590 18.217 1.00 69.12 189 PRO A O 1
ATOM 1392 N N . THR A 1 190 ? 16.661 31.223 18.884 1.00 70.62 190 THR A N 1
ATOM 1393 C CA . THR A 1 190 ? 17.284 31.470 20.186 1.00 70.62 190 THR A CA 1
ATOM 1394 C C . THR A 1 190 ? 16.637 30.670 21.312 1.00 70.62 190 THR A C 1
ATOM 1396 O O . THR A 1 190 ? 17.337 30.235 22.224 1.00 70.62 190 THR A O 1
ATOM 1399 N N . THR A 1 191 ? 15.318 30.468 21.263 1.00 70.50 191 THR A N 1
ATOM 1400 C CA . THR A 1 191 ? 14.561 29.728 22.290 1.00 70.50 191 THR A CA 1
ATOM 1401 C C . THR A 1 191 ? 14.099 28.353 21.822 1.00 70.50 191 THR A C 1
ATOM 1403 O O . THR A 1 191 ? 13.797 27.505 22.656 1.00 70.50 191 THR A O 1
ATOM 1406 N N . GLY A 1 192 ? 14.060 28.106 20.507 1.00 67.31 192 GLY A N 1
ATOM 1407 C CA . GLY A 1 192 ? 13.474 26.889 19.945 1.00 67.31 192 GLY A CA 1
ATOM 1408 C C . GLY A 1 192 ? 11.944 26.856 20.025 1.00 67.31 192 GLY A C 1
ATOM 1409 O O . GLY A 1 192 ? 11.341 25.846 19.668 1.00 67.31 192 GLY A O 1
ATOM 1410 N N . ASP A 1 193 ? 11.309 27.947 20.465 1.00 69.94 193 ASP A N 1
ATOM 1411 C CA . ASP A 1 193 ? 9.855 28.053 20.533 1.00 69.94 193 ASP A CA 1
ATOM 1412 C C . ASP A 1 193 ? 9.260 28.377 19.159 1.00 69.94 193 ASP A C 1
ATOM 1414 O O . ASP A 1 193 ? 9.791 29.175 18.378 1.00 69.94 193 ASP A O 1
ATOM 1418 N N . ILE A 1 194 ? 8.104 27.776 18.873 1.00 69.94 194 ILE A N 1
ATOM 1419 C CA . ILE A 1 194 ? 7.340 28.043 17.655 1.00 69.94 194 ILE A CA 1
ATOM 1420 C C . ILE A 1 194 ? 6.656 29.408 17.804 1.00 69.94 194 ILE A C 1
ATOM 1422 O O . ILE A 1 194 ? 5.651 29.545 18.500 1.00 69.94 194 ILE A O 1
ATOM 1426 N N . SER A 1 195 ? 7.195 30.421 17.127 1.00 69.62 195 SER A N 1
ATOM 1427 C CA . SER A 1 195 ? 6.672 31.793 17.143 1.00 69.62 195 SER A CA 1
ATOM 1428 C C . SER A 1 195 ? 5.389 31.951 16.319 1.00 69.62 195 SER A C 1
ATOM 1430 O O . SER A 1 195 ? 4.494 32.714 16.683 1.00 69.62 195 SER A O 1
ATOM 1432 N N . ASN A 1 196 ? 5.277 31.221 15.209 1.00 73.56 196 ASN A N 1
ATOM 1433 C CA . ASN A 1 196 ? 4.122 31.250 14.319 1.00 73.56 196 ASN A CA 1
ATOM 1434 C C . ASN A 1 196 ? 4.016 29.924 13.566 1.00 73.56 196 ASN A C 1
ATOM 1436 O O . ASN A 1 196 ? 5.034 29.321 13.246 1.00 73.56 196 ASN A O 1
ATOM 1440 N N . TYR A 1 197 ? 2.805 29.471 13.256 1.00 75.12 197 TYR A N 1
ATOM 1441 C CA . TYR A 1 197 ? 2.608 28.287 12.426 1.00 75.12 197 TYR A CA 1
ATOM 1442 C C . TYR A 1 197 ? 1.398 28.436 11.503 1.00 75.12 197 TYR A C 1
ATOM 1444 O O . TYR A 1 197 ? 0.418 29.124 11.802 1.00 75.12 197 TYR A O 1
ATOM 1452 N N . ARG A 1 198 ? 1.465 27.776 10.349 1.00 74.19 198 ARG A N 1
ATOM 1453 C CA . ARG A 1 198 ? 0.405 27.678 9.351 1.00 74.19 198 ARG A CA 1
ATOM 1454 C C . ARG A 1 198 ? 0.220 26.225 8.966 1.00 74.19 198 ARG A C 1
ATOM 1456 O O . ARG A 1 198 ? 1.179 25.512 8.699 1.00 74.19 198 ARG A O 1
ATOM 1463 N N . ILE A 1 199 ? -1.039 25.816 8.926 1.00 72.25 199 ILE A N 1
ATOM 1464 C CA . ILE A 1 199 ? -1.441 24.497 8.461 1.00 72.25 199 ILE A CA 1
ATOM 1465 C C . ILE A 1 199 ? -1.933 24.658 7.025 1.00 72.25 199 ILE A C 1
ATOM 1467 O O . ILE A 1 199 ? -2.853 25.439 6.769 1.00 72.25 199 ILE A O 1
ATOM 1471 N N . LEU A 1 200 ? -1.311 23.936 6.102 1.00 75.31 200 LEU A N 1
ATOM 1472 C CA . LEU A 1 200 ? -1.681 23.868 4.695 1.00 75.31 200 LEU A CA 1
ATOM 1473 C C . LEU A 1 200 ? -2.436 22.563 4.462 1.00 75.31 200 LEU A C 1
ATOM 1475 O O . LEU A 1 200 ? -1.969 21.504 4.865 1.00 75.31 200 LEU A O 1
ATOM 1479 N N . MET A 1 201 ? -3.608 22.621 3.838 1.00 73.50 201 MET A N 1
ATOM 1480 C CA . MET A 1 201 ? -4.337 21.416 3.438 1.00 73.50 201 MET A CA 1
ATOM 1481 C C . MET A 1 201 ? -4.132 21.153 1.957 1.00 73.50 201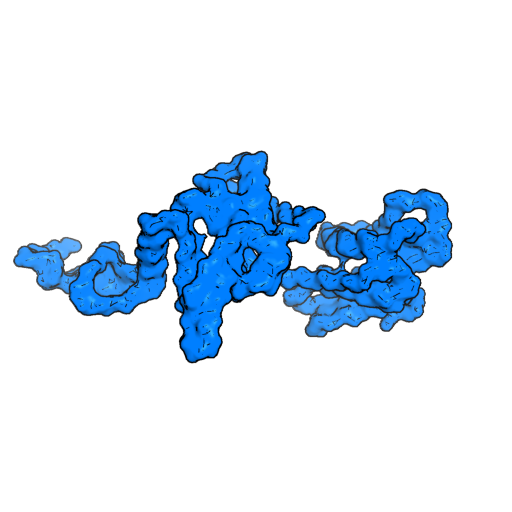 MET A C 1
ATOM 1483 O O . MET A 1 201 ? -4.078 22.097 1.177 1.00 73.50 201 MET A O 1
ATOM 1487 N N . ASP A 1 202 ? -4.082 19.871 1.609 1.00 75.44 202 ASP A N 1
ATOM 1488 C CA . ASP A 1 202 ? -3.836 19.376 0.256 1.00 75.44 202 ASP A CA 1
ATOM 1489 C C . ASP A 1 202 ? -2.509 19.884 -0.319 1.00 75.44 202 ASP A C 1
ATOM 1491 O O . ASP A 1 202 ? -2.448 20.489 -1.384 1.00 75.44 202 ASP A O 1
ATOM 1495 N N . ILE A 1 203 ? -1.438 19.681 0.454 1.00 75.12 203 ILE A N 1
ATOM 1496 C CA . ILE A 1 203 ? -0.089 20.078 0.047 1.00 75.12 203 ILE A CA 1
ATOM 1497 C C . ILE A 1 203 ? 0.332 19.380 -1.250 1.00 75.12 203 ILE A C 1
ATOM 1499 O O . ILE A 1 203 ? 0.158 18.166 -1.409 1.00 75.12 203 ILE A O 1
ATOM 1503 N N . LEU A 1 204 ? 0.911 20.168 -2.154 1.00 75.19 204 LEU A N 1
ATOM 1504 C CA . LEU A 1 204 ? 1.496 19.716 -3.409 1.00 75.19 204 LEU A CA 1
ATOM 1505 C C . LEU A 1 204 ? 3.025 19.716 -3.269 1.00 75.19 204 LEU A C 1
ATOM 1507 O O . LEU A 1 204 ? 3.570 20.067 -2.223 1.00 75.19 204 LEU A O 1
ATOM 1511 N N . GLY A 1 205 ? 3.740 19.264 -4.299 1.00 70.81 205 GLY A N 1
ATOM 1512 C CA . GLY A 1 205 ? 5.162 18.916 -4.186 1.00 70.81 205 GLY A CA 1
ATOM 1513 C C . GLY A 1 205 ? 6.080 20.008 -3.615 1.00 70.81 205 GLY A C 1
ATOM 1514 O O . GLY A 1 205 ? 7.043 19.674 -2.931 1.00 70.81 205 GLY A O 1
ATOM 1515 N N . LEU A 1 206 ? 5.799 21.296 -3.849 1.00 71.19 206 LEU A N 1
ATOM 1516 C CA . LEU A 1 206 ? 6.598 22.394 -3.284 1.00 71.19 206 LEU A CA 1
ATOM 1517 C C . LEU A 1 206 ? 6.266 22.647 -1.811 1.00 71.19 206 LEU A C 1
ATOM 1519 O O . LEU A 1 206 ? 7.176 22.856 -1.011 1.00 71.19 206 LEU A O 1
ATOM 1523 N N . GLU A 1 207 ? 4.985 22.619 -1.452 1.00 71.44 207 GLU A N 1
ATOM 1524 C CA . GLU A 1 207 ? 4.509 22.778 -0.078 1.00 71.44 207 GLU A CA 1
ATOM 1525 C C . GLU A 1 207 ? 4.918 21.600 0.812 1.00 71.44 207 GLU A C 1
ATOM 1527 O O . GLU A 1 207 ? 5.197 21.801 1.990 1.00 71.44 207 GLU A O 1
ATOM 1532 N N . ASP A 1 208 ? 4.983 20.392 0.251 1.00 66.50 208 ASP A N 1
ATOM 1533 C CA . ASP A 1 208 ? 5.483 19.186 0.921 1.00 66.50 208 ASP A CA 1
ATOM 1534 C C . ASP A 1 208 ? 7.008 19.231 1.087 1.00 66.50 208 ASP A C 1
ATOM 1536 O O . ASP A 1 208 ? 7.535 18.934 2.153 1.00 66.50 208 ASP A O 1
ATOM 1540 N N . HIS A 1 209 ? 7.736 19.683 0.058 1.00 64.81 209 HIS A N 1
ATOM 1541 C CA . HIS A 1 209 ? 9.197 19.775 0.110 1.00 64.81 209 HIS A CA 1
ATOM 1542 C C . HIS A 1 209 ? 9.713 20.855 1.071 1.00 64.81 209 HIS A C 1
ATOM 1544 O O . HIS A 1 209 ? 10.768 20.682 1.678 1.00 64.81 209 HIS A O 1
ATOM 1550 N N . LEU A 1 210 ? 9.006 21.985 1.169 1.00 66.62 210 LEU A N 1
ATOM 1551 C CA . LEU A 1 210 ? 9.394 23.137 1.993 1.00 66.62 210 LEU A CA 1
ATOM 1552 C C . LEU A 1 210 ? 8.689 23.174 3.358 1.00 66.62 210 LEU A C 1
ATOM 1554 O O . LEU A 1 210 ? 8.978 24.063 4.158 1.00 66.62 210 LEU A O 1
ATOM 1558 N N . GLY A 1 211 ? 7.738 22.271 3.604 1.00 65.56 211 GLY A N 1
ATOM 1559 C CA . GLY A 1 211 ? 7.040 22.155 4.879 1.00 65.56 211 GLY A CA 1
ATOM 1560 C C . GLY A 1 211 ? 7.926 21.535 5.959 1.00 65.56 211 GLY A C 1
ATOM 1561 O O . GLY A 1 211 ? 8.762 20.682 5.678 1.00 65.56 211 GLY A O 1
ATOM 1562 N N . ASP A 1 212 ? 7.718 21.936 7.212 1.00 65.50 212 ASP A N 1
ATOM 1563 C CA . ASP A 1 212 ? 8.465 21.373 8.342 1.00 65.50 212 ASP A CA 1
ATOM 1564 C C . ASP A 1 212 ? 7.970 19.971 8.711 1.00 65.50 212 ASP A C 1
ATOM 1566 O O . ASP A 1 212 ? 8.733 19.152 9.222 1.00 65.50 212 ASP A O 1
ATOM 1570 N N . MET A 1 213 ? 6.676 19.696 8.500 1.00 57.38 213 MET A N 1
ATOM 1571 C CA . MET A 1 213 ? 6.073 18.402 8.829 1.00 57.38 213 MET A CA 1
ATOM 1572 C C . MET A 1 213 ? 4.894 18.051 7.917 1.00 57.38 213 MET A C 1
ATOM 1574 O O . MET A 1 213 ? 4.040 18.902 7.650 1.00 57.38 213 MET A O 1
ATOM 1578 N N . ASP A 1 214 ? 4.803 16.777 7.518 1.00 64.69 214 ASP A N 1
ATOM 1579 C CA . ASP A 1 214 ? 3.693 16.206 6.756 1.00 64.69 214 ASP A CA 1
ATOM 1580 C C . ASP A 1 214 ? 2.763 15.348 7.638 1.00 64.69 214 ASP A C 1
ATOM 1582 O O . ASP A 1 214 ? 3.128 14.352 8.259 1.00 64.69 214 ASP A O 1
ATOM 1586 N N . PHE A 1 215 ? 1.486 15.708 7.662 1.00 65.00 215 PHE A N 1
ATOM 1587 C CA . PHE A 1 215 ? 0.419 14.958 8.306 1.00 65.00 215 PHE A CA 1
ATOM 1588 C C . PHE A 1 215 ? -0.505 14.372 7.251 1.00 65.00 215 PHE A C 1
ATOM 1590 O O . PHE A 1 215 ? -1.384 15.029 6.695 1.00 65.00 215 PHE A O 1
ATOM 1597 N N . LYS A 1 216 ? -0.374 13.073 7.011 1.00 72.31 216 LYS A N 1
ATOM 1598 C CA . LYS A 1 216 ? -1.380 12.332 6.243 1.00 72.31 216 LYS A CA 1
ATOM 1599 C C . LYS A 1 216 ? -2.535 12.053 7.181 1.00 72.31 216 LYS A C 1
ATOM 1601 O O . LYS A 1 216 ? -2.310 11.426 8.211 1.00 72.31 216 LYS A O 1
ATOM 1606 N N . ILE A 1 217 ? -3.755 12.457 6.839 1.00 73.12 217 ILE A N 1
ATOM 1607 C CA . ILE A 1 217 ? -4.965 12.246 7.644 1.00 73.12 217 ILE A CA 1
ATOM 1608 C C . ILE A 1 217 ? -5.976 11.471 6.801 1.00 73.12 217 ILE A C 1
ATOM 1610 O O . ILE A 1 217 ? -6.176 11.762 5.635 1.00 73.12 217 ILE A O 1
ATOM 1614 N N . ALA A 1 218 ? -6.610 10.458 7.383 1.00 74.56 218 ALA A N 1
ATOM 1615 C CA . ALA A 1 218 ? -7.628 9.657 6.720 1.00 74.56 218 ALA A CA 1
ATOM 1616 C C . ALA A 1 218 ? -8.671 9.302 7.766 1.00 74.56 218 ALA A C 1
ATOM 1618 O O . ALA A 1 218 ? -8.311 8.906 8.879 1.00 74.56 218 ALA A O 1
ATOM 1619 N N . GLY A 1 219 ? -9.939 9.505 7.441 1.00 77.94 219 GLY A N 1
ATOM 1620 C CA . GLY A 1 219 ? -11.004 9.351 8.413 1.00 77.94 219 GLY A CA 1
ATOM 1621 C C . GLY A 1 219 ? -12.388 9.539 7.824 1.00 77.94 219 GLY A C 1
ATOM 1622 O O . GLY A 1 219 ? -12.571 9.926 6.670 1.00 77.94 219 GLY A O 1
ATOM 1623 N N . THR A 1 220 ? -13.371 9.245 8.661 1.00 81.50 220 THR A N 1
ATOM 1624 C CA . THR A 1 220 ? -14.788 9.438 8.366 1.00 81.50 220 THR A CA 1
ATOM 1625 C C . THR A 1 220 ? -15.292 10.697 9.065 1.00 81.50 220 THR A C 1
ATOM 1627 O O . THR A 1 220 ? -14.659 11.216 9.985 1.00 81.50 220 THR A O 1
ATOM 1630 N N . ARG A 1 221 ? -16.486 11.176 8.702 1.00 72.50 221 ARG A N 1
ATOM 1631 C CA . ARG A 1 221 ? -17.103 12.358 9.337 1.00 72.50 221 ARG A CA 1
ATOM 1632 C C . ARG A 1 221 ? -17.253 12.234 10.865 1.00 72.50 221 A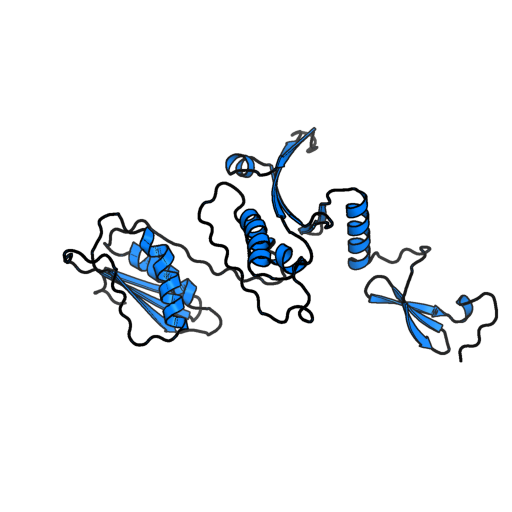RG A C 1
ATOM 1634 O O . ARG A 1 221 ? -17.290 13.255 11.547 1.00 72.50 221 ARG A O 1
ATOM 1641 N N . LYS A 1 222 ? -17.379 11.009 11.386 1.00 71.88 222 LYS A N 1
ATOM 1642 C CA . LYS A 1 222 ? -17.613 10.702 12.810 1.00 71.88 222 LYS A CA 1
ATOM 1643 C C . LYS A 1 222 ? -16.382 10.113 13.515 1.00 71.88 222 LYS A C 1
ATOM 1645 O O . LYS A 1 222 ? -16.452 9.848 14.712 1.00 71.88 222 LYS A O 1
ATOM 1650 N N . GLY A 1 223 ? -15.297 9.857 12.785 1.00 67.25 223 GLY A N 1
ATOM 1651 C CA . GLY A 1 223 ? -14.099 9.199 13.300 1.00 67.25 223 GLY A CA 1
ATOM 1652 C C . GLY A 1 223 ? -13.056 10.184 13.827 1.00 67.25 223 GLY A C 1
ATOM 1653 O O . GLY A 1 223 ? -12.978 11.325 13.377 1.00 67.25 223 GLY A O 1
ATOM 1654 N N . ALA A 1 224 ? -12.236 9.715 14.764 1.00 60.91 224 ALA A N 1
ATOM 1655 C CA . ALA A 1 224 ? -10.966 10.339 15.118 1.00 60.91 224 ALA A CA 1
ATOM 1656 C C . ALA A 1 224 ? -9.838 9.500 14.526 1.00 60.91 224 ALA A C 1
ATOM 1658 O O . ALA A 1 224 ? -9.936 8.270 14.485 1.00 60.91 224 ALA A O 1
ATOM 1659 N N . ARG A 1 225 ? -8.761 10.152 14.104 1.00 62.41 225 ARG A N 1
ATOM 1660 C CA . ARG A 1 225 ? -7.540 9.460 13.729 1.00 62.41 225 ARG A CA 1
ATOM 1661 C C . ARG A 1 225 ? -6.566 9.484 14.893 1.00 62.41 225 ARG A C 1
ATOM 1663 O O . ARG A 1 225 ? -6.294 10.544 15.440 1.00 62.41 225 ARG A O 1
ATOM 1670 N N . VAL A 1 226 ? -6.008 8.325 15.210 1.00 59.78 226 VAL A N 1
ATOM 1671 C CA . VAL A 1 226 ? -4.951 8.173 16.208 1.00 59.78 226 VAL A CA 1
ATOM 1672 C C . VAL A 1 226 ? -3.715 7.645 15.488 1.00 59.78 226 VAL A C 1
ATOM 1674 O O . VAL A 1 226 ? -3.784 6.611 14.824 1.00 59.78 226 VAL A O 1
ATOM 1677 N N . SER A 1 227 ? -2.615 8.385 15.559 1.00 57.09 227 SER A N 1
ATOM 1678 C CA . SER A 1 227 ? -1.302 7.966 15.071 1.00 57.09 227 SER A CA 1
ATOM 1679 C C . SER A 1 227 ? -0.370 7.824 16.262 1.00 57.09 227 SER A C 1
ATOM 1681 O O . SER A 1 227 ? -0.402 8.660 17.160 1.00 57.09 227 SER A O 1
ATOM 1683 N N . ILE A 1 228 ? 0.439 6.772 16.277 1.00 51.31 228 ILE A N 1
ATOM 1684 C CA . ILE A 1 228 ? 1.421 6.531 17.331 1.00 51.31 228 ILE A CA 1
ATOM 1685 C C . ILE A 1 228 ? 2.784 6.538 16.653 1.00 51.31 228 ILE A C 1
ATOM 1687 O O . ILE A 1 228 ? 3.039 5.685 15.805 1.00 51.31 228 ILE A O 1
ATOM 1691 N N . SER A 1 229 ? 3.618 7.505 17.016 1.00 44.53 229 SER A N 1
ATOM 1692 C CA . SER A 1 229 ? 5.006 7.602 16.565 1.00 44.53 229 SER A CA 1
ATOM 1693 C C . SER A 1 229 ? 5.883 7.805 17.796 1.00 44.53 229 SER A C 1
ATOM 1695 O O . SER A 1 229 ? 5.654 8.739 18.560 1.00 44.53 229 SER A O 1
ATOM 1697 N N . ASP A 1 230 ? 6.838 6.899 18.015 1.00 39.19 230 ASP A N 1
ATOM 1698 C CA . ASP A 1 230 ? 7.897 7.007 19.029 1.00 39.19 230 ASP A CA 1
ATOM 1699 C C . ASP A 1 230 ? 7.414 7.419 20.435 1.00 39.19 230 ASP A C 1
ATOM 1701 O O . ASP A 1 230 ? 7.926 8.345 21.058 1.00 39.19 230 ASP A O 1
ATOM 1705 N N . GLY A 1 231 ? 6.376 6.742 20.940 1.00 53.22 231 GLY A N 1
ATOM 1706 C CA . GLY A 1 231 ? 5.820 6.981 22.281 1.00 53.22 231 GLY A CA 1
ATOM 1707 C C . GLY A 1 231 ? 4.892 8.195 22.395 1.00 53.22 231 GLY A C 1
ATOM 1708 O O . GLY A 1 231 ? 4.267 8.385 23.436 1.00 53.22 231 GLY A O 1
ATOM 1709 N N . THR A 1 232 ? 4.729 8.977 21.325 1.00 51.50 232 THR A N 1
ATOM 1710 C CA . THR A 1 232 ? 3.774 10.089 21.264 1.00 51.50 232 THR A CA 1
ATOM 1711 C C . THR A 1 232 ? 2.509 9.653 20.529 1.00 51.50 232 THR A C 1
ATOM 1713 O O . THR A 1 232 ? 2.558 9.174 19.394 1.00 51.50 232 THR A O 1
ATOM 1716 N N . VAL A 1 233 ? 1.353 9.823 21.177 1.00 56.84 233 VAL A N 1
ATOM 1717 C CA . VAL A 1 233 ? 0.042 9.565 20.569 1.00 56.84 233 VAL A CA 1
ATOM 1718 C C . VAL A 1 233 ? -0.525 10.871 20.023 1.00 56.84 233 VAL A C 1
ATOM 1720 O O . VAL A 1 233 ? -0.931 11.753 20.775 1.00 56.84 233 VAL A O 1
ATOM 1723 N N . THR A 1 234 ? -0.587 10.989 18.702 1.00 60.78 234 THR A N 1
ATOM 1724 C CA . THR A 1 234 ? -1.206 12.125 18.017 1.00 60.78 234 THR A CA 1
ATOM 1725 C C . THR A 1 234 ? -2.651 11.785 17.671 1.00 60.78 234 THR A C 1
ATOM 1727 O O . THR A 1 234 ? -2.916 10.922 16.830 1.00 60.78 234 THR A O 1
ATOM 1730 N N . ILE A 1 235 ? -3.599 12.476 18.308 1.00 66.06 235 ILE A N 1
ATOM 1731 C CA . ILE A 1 235 ? -5.033 12.343 18.033 1.00 66.06 235 ILE A CA 1
ATOM 1732 C C . ILE A 1 235 ? -5.489 13.544 17.211 1.00 66.06 235 ILE A C 1
ATOM 1734 O O . ILE A 1 235 ? -5.371 14.686 17.643 1.00 66.06 235 ILE A O 1
ATOM 1738 N N . VAL A 1 236 ? -6.051 13.278 16.036 1.00 65.69 236 VAL A N 1
ATOM 1739 C CA . VAL A 1 236 ? -6.645 14.291 15.164 1.00 65.69 236 VAL A CA 1
ATOM 1740 C C . VAL A 1 236 ? -8.140 14.031 15.060 1.00 65.69 236 VAL A C 1
ATOM 1742 O O . VAL A 1 236 ? -8.579 12.969 14.611 1.00 65.69 236 VAL A O 1
ATOM 1745 N N . ALA A 1 237 ? -8.937 15.017 15.460 1.00 67.25 237 ALA A N 1
ATOM 1746 C CA . ALA A 1 237 ? -10.388 14.961 15.389 1.00 67.25 237 ALA A CA 1
ATOM 1747 C C . ALA A 1 237 ? -10.957 16.289 14.887 1.00 67.25 237 ALA A C 1
ATOM 1749 O O . ALA A 1 237 ? -10.416 17.361 15.141 1.00 67.25 237 ALA A O 1
ATOM 1750 N N . LYS A 1 238 ? -12.097 16.216 14.193 1.00 63.06 238 LYS A N 1
ATOM 1751 C CA . LYS A 1 238 ? -12.777 17.396 13.640 1.00 63.06 238 LYS A CA 1
ATOM 1752 C C . LYS A 1 238 ? -13.387 18.306 14.715 1.00 63.06 238 LYS A C 1
ATOM 1754 O O . LYS A 1 238 ? -13.633 19.481 14.464 1.00 63.06 238 LYS A O 1
ATOM 1759 N N . THR A 1 239 ? -13.743 17.759 15.873 1.00 68.00 239 THR A N 1
ATOM 1760 C CA . THR A 1 239 ? -14.512 18.475 16.900 1.00 68.00 239 THR A CA 1
ATOM 1761 C C . THR A 1 239 ? -14.081 18.001 18.282 1.00 68.00 239 THR A C 1
ATOM 1763 O O . THR A 1 239 ? -13.861 16.802 18.463 1.00 68.00 239 THR A O 1
ATOM 1766 N N . GLN A 1 240 ? -14.034 18.917 19.254 1.00 71.12 240 GLN A N 1
ATOM 1767 C CA . GLN A 1 240 ? -13.667 18.637 20.649 1.00 71.12 240 GLN A CA 1
ATOM 1768 C C . GLN A 1 240 ? -14.337 17.375 21.234 1.00 71.12 240 GLN A C 1
ATOM 1770 O O . GLN A 1 240 ? -13.621 16.507 21.714 1.00 71.12 240 GLN A O 1
ATOM 1775 N N . PRO A 1 241 ? -15.658 17.143 21.062 1.00 75.69 241 PRO A N 1
ATOM 1776 C CA . PRO A 1 241 ? -16.323 15.969 21.634 1.00 75.69 241 PRO A CA 1
ATOM 1777 C C . PRO A 1 241 ? -15.865 14.631 21.039 1.00 75.69 241 PRO A C 1
ATOM 1779 O O . PRO A 1 241 ? -16.003 13.585 21.668 1.00 75.69 241 PRO A O 1
ATOM 1782 N N . ILE A 1 242 ? -15.382 14.632 19.792 1.00 73.25 242 ILE A N 1
ATOM 1783 C CA . ILE A 1 242 ? -14.838 13.433 19.140 1.00 73.25 242 ILE A CA 1
ATOM 1784 C C . ILE A 1 242 ? -13.413 13.184 19.645 1.00 73.25 242 ILE A C 1
ATOM 1786 O O . ILE A 1 242 ? -13.037 12.031 19.846 1.00 73.25 242 ILE A O 1
ATOM 1790 N N . MET A 1 243 ? -12.651 14.258 19.877 1.00 73.12 243 MET A N 1
ATOM 1791 C CA . MET A 1 243 ? -11.316 14.194 20.468 1.00 73.12 243 MET A CA 1
ATOM 1792 C C . MET A 1 243 ? -11.372 13.642 21.889 1.00 73.12 243 MET A C 1
ATOM 1794 O O . MET A 1 243 ? -10.662 12.689 22.180 1.00 73.12 243 MET A O 1
ATOM 1798 N N . ASP A 1 244 ? -12.278 14.152 22.724 1.00 73.19 244 ASP A N 1
ATOM 1799 C CA . ASP A 1 244 ? -12.443 13.705 24.110 1.00 73.19 244 ASP A CA 1
ATOM 1800 C C . ASP A 1 244 ? -12.793 12.211 24.173 1.00 73.19 244 ASP A C 1
ATOM 1802 O O . ASP A 1 244 ? -12.181 11.456 24.920 1.00 73.19 244 ASP A O 1
ATOM 1806 N N . LYS A 1 245 ? -13.699 11.743 23.300 1.00 71.31 245 LYS A N 1
ATOM 1807 C CA . LYS A 1 245 ? -14.033 10.312 23.169 1.00 71.31 245 LYS A CA 1
ATOM 1808 C C . LYS A 1 245 ? -12.862 9.455 22.690 1.00 71.31 245 LYS A C 1
ATOM 1810 O O . LYS A 1 245 ? -12.785 8.274 23.024 1.00 71.31 245 LYS A O 1
ATOM 1815 N N . ALA A 1 246 ? -12.006 10.000 21.830 1.00 63.72 246 ALA A N 1
ATOM 1816 C CA . ALA A 1 246 ? -10.836 9.293 21.330 1.00 63.72 246 ALA A CA 1
ATOM 1817 C C . ALA A 1 246 ? -9.747 9.210 22.402 1.00 63.72 246 ALA A C 1
ATOM 1819 O O . ALA A 1 246 ? -9.190 8.133 22.591 1.00 63.72 246 ALA A O 1
ATOM 1820 N N . ILE A 1 247 ? -9.512 10.303 23.133 1.00 71.75 247 ILE A N 1
ATOM 1821 C CA . ILE A 1 247 ? -8.628 10.348 24.301 1.00 71.75 247 ILE A CA 1
ATOM 1822 C C . ILE A 1 247 ? -9.112 9.336 25.337 1.00 71.75 247 ILE A C 1
ATOM 1824 O O . ILE A 1 247 ? -8.344 8.462 25.702 1.00 71.75 247 ILE A O 1
ATOM 1828 N N . GLU A 1 248 ? -10.392 9.356 25.714 1.00 69.94 248 GLU A N 1
ATOM 1829 C CA . GLU A 1 248 ? -10.968 8.414 26.685 1.00 69.94 248 GLU A CA 1
ATOM 1830 C C . GLU A 1 248 ? -10.745 6.945 26.277 1.00 69.94 248 GLU A C 1
ATOM 1832 O O . GLU A 1 248 ? -10.342 6.119 27.093 1.00 69.94 248 GLU A O 1
ATOM 1837 N N . LYS A 1 249 ? -10.940 6.606 24.994 1.00 65.69 249 LYS A N 1
ATOM 1838 C CA . LYS A 1 249 ? -10.678 5.251 24.476 1.00 65.69 249 LYS A CA 1
ATOM 1839 C C . LYS A 1 249 ? -9.199 4.880 24.472 1.00 65.69 249 LYS A C 1
ATOM 1841 O O . LYS A 1 249 ? -8.869 3.733 24.759 1.00 65.69 249 LYS A O 1
ATOM 1846 N N . VAL A 1 250 ? -8.323 5.812 24.103 1.00 65.94 250 VAL A N 1
ATOM 1847 C CA . VAL A 1 250 ? -6.871 5.595 24.117 1.00 65.94 250 VAL A CA 1
ATOM 1848 C C . VAL A 1 250 ? -6.393 5.420 25.554 1.00 65.94 250 VAL A C 1
ATOM 1850 O O . VAL A 1 250 ? -5.670 4.474 25.829 1.00 65.94 250 VAL A O 1
ATOM 1853 N N . GLU A 1 251 ? -6.851 6.255 26.483 1.00 66.62 251 GLU A N 1
ATOM 1854 C CA . GLU A 1 251 ? -6.545 6.147 27.910 1.00 66.62 251 GLU A CA 1
ATOM 1855 C C . GLU A 1 251 ? -7.041 4.827 28.514 1.00 66.62 251 GLU A C 1
ATOM 1857 O O . GLU A 1 251 ? -6.340 4.226 29.327 1.00 66.62 251 GLU A O 1
ATOM 1862 N N . PHE A 1 252 ? -8.211 4.344 28.083 1.00 59.91 252 PHE A N 1
ATOM 1863 C CA . PHE A 1 252 ? -8.734 3.034 28.476 1.00 59.91 252 PHE A CA 1
ATOM 1864 C C . PHE A 1 252 ? -7.885 1.867 27.942 1.00 59.91 252 PHE A C 1
ATOM 1866 O O . PHE A 1 252 ? -7.720 0.867 28.633 1.00 59.91 252 PHE A O 1
ATOM 1873 N N . LEU A 1 253 ? -7.342 1.980 26.724 1.00 60.22 253 LEU A N 1
ATOM 1874 C CA . LEU A 1 253 ? -6.524 0.938 26.085 1.00 60.22 253 LEU A CA 1
ATOM 1875 C C . LEU A 1 253 ? -5.066 0.930 26.555 1.00 60.22 253 LEU A C 1
ATOM 1877 O O . LEU A 1 253 ? -4.469 -0.135 26.664 1.00 60.22 253 LEU A O 1
ATOM 1881 N N . VAL A 1 254 ? -4.486 2.107 26.800 1.00 58.22 254 VAL A N 1
ATOM 1882 C CA . VAL A 1 254 ? -3.093 2.258 27.253 1.00 58.22 254 VAL A CA 1
ATOM 1883 C C . VAL A 1 254 ? -2.945 1.838 28.717 1.00 58.22 254 VAL A C 1
ATOM 1885 O O . VAL A 1 254 ? -1.846 1.494 29.133 1.00 58.22 254 VAL A O 1
ATOM 1888 N N . GLY A 1 255 ? -4.048 1.788 29.472 1.00 53.12 255 GLY A N 1
ATOM 1889 C CA . GLY A 1 255 ? -4.053 1.356 30.862 1.00 53.12 255 GLY A CA 1
ATOM 1890 C C . GLY A 1 255 ? -3.330 2.376 31.731 1.00 53.12 255 GLY A C 1
ATOM 1891 O O . GLY A 1 255 ? -2.119 2.314 31.918 1.00 53.12 255 GLY A O 1
ATOM 1892 N N . ARG A 1 256 ? -4.069 3.342 32.286 1.00 54.31 256 ARG A N 1
ATOM 1893 C CA . ARG A 1 256 ? -3.510 4.186 33.354 1.00 54.31 256 ARG A CA 1
ATOM 1894 C C . ARG A 1 256 ? -2.971 3.305 34.485 1.00 54.31 256 ARG A C 1
ATOM 1896 O O . ARG A 1 256 ? -3.630 2.336 34.871 1.00 54.31 256 ARG A O 1
ATOM 1903 N N . GLU A 1 257 ? -1.824 3.682 35.049 1.00 52.56 257 GLU A N 1
ATOM 1904 C CA . GLU A 1 257 ? -1.429 3.202 36.373 1.00 52.56 257 GLU A CA 1
ATOM 1905 C C . GLU A 1 257 ? -2.564 3.516 37.358 1.00 52.56 257 GLU A C 1
ATOM 1907 O O . GLU A 1 257 ? -3.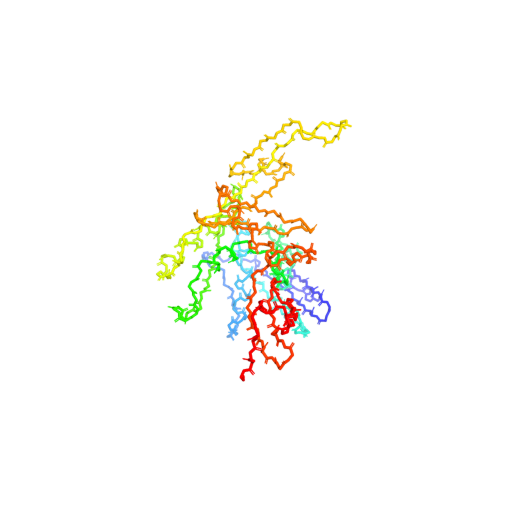136 4.611 37.342 1.00 52.56 257 GLU A O 1
ATOM 1912 N N . ILE A 1 258 ? -2.954 2.531 38.170 1.00 59.88 258 ILE A N 1
ATOM 1913 C CA . ILE A 1 258 ? -4.059 2.691 39.115 1.00 59.88 258 ILE A CA 1
ATOM 1914 C C . ILE A 1 258 ? -3.643 3.722 40.165 1.00 59.88 258 ILE A C 1
ATOM 1916 O O . ILE A 1 258 ? -2.847 3.441 41.058 1.00 59.88 258 ILE A O 1
ATOM 1920 N N . GLU A 1 259 ? -4.221 4.914 40.088 1.00 60.66 259 GLU A N 1
ATOM 1921 C CA . GLU A 1 259 ? -4.069 5.914 41.139 1.00 60.66 259 GLU A CA 1
ATOM 1922 C C . GLU A 1 259 ? -4.947 5.561 42.349 1.00 60.66 259 GLU A C 1
ATOM 1924 O O . GLU A 1 259 ? -6.159 5.340 42.222 1.00 60.66 259 GLU A O 1
ATOM 1929 N N . VAL A 1 260 ? -4.336 5.535 43.537 1.00 66.69 260 VAL A N 1
ATOM 1930 C CA . VAL A 1 260 ? -5.022 5.276 44.811 1.00 66.69 260 VAL A CA 1
ATOM 1931 C C . VAL A 1 260 ? -6.053 6.380 45.074 1.00 66.69 260 VAL A C 1
ATOM 1933 O O . VAL A 1 260 ? -5.712 7.559 45.119 1.00 66.69 260 VAL A O 1
ATOM 1936 N N . GLY A 1 261 ? -7.319 5.996 45.263 1.00 70.19 261 GLY A N 1
ATOM 1937 C CA . GLY A 1 261 ? -8.422 6.915 45.582 1.00 70.19 261 GLY A CA 1
ATOM 1938 C C . GLY A 1 261 ? -9.330 7.292 44.405 1.00 70.19 261 GLY A C 1
ATOM 1939 O O . GLY A 1 261 ? -10.348 7.950 44.617 1.00 70.19 261 GLY A O 1
ATOM 1940 N N . ARG A 1 262 ? -9.024 6.852 43.176 1.00 67.50 262 ARG A N 1
ATOM 1941 C CA . ARG A 1 262 ? -9.946 6.981 42.034 1.00 67.50 262 ARG A CA 1
ATOM 1942 C C . ARG A 1 262 ? -10.967 5.843 42.003 1.00 67.50 262 ARG A C 1
ATOM 1944 O O . ARG A 1 262 ? -10.658 4.695 42.302 1.00 67.50 262 ARG A O 1
ATOM 1951 N N . THR A 1 263 ? -12.194 6.168 41.606 1.00 72.44 263 THR A N 1
ATOM 1952 C CA . THR A 1 263 ? -13.279 5.201 41.399 1.00 72.44 263 THR A CA 1
ATOM 1953 C C . THR A 1 263 ? -13.273 4.710 39.954 1.00 72.44 263 THR A C 1
ATOM 1955 O O . THR A 1 263 ? -13.350 5.513 39.024 1.00 72.44 263 THR A O 1
ATOM 1958 N N . TYR A 1 264 ? -13.218 3.391 39.763 1.00 72.50 264 TYR A N 1
ATOM 1959 C CA . TYR A 1 264 ? -13.216 2.750 38.446 1.00 72.50 264 TYR A CA 1
ATOM 1960 C C . TYR A 1 264 ? -14.457 1.869 38.281 1.00 72.50 264 TYR A C 1
ATOM 1962 O O . TYR A 1 264 ? -14.898 1.216 39.226 1.00 72.50 264 TYR A O 1
ATOM 1970 N N . LYS A 1 265 ? -15.026 1.841 37.071 1.00 70.75 265 LYS A N 1
ATOM 1971 C CA . LYS A 1 265 ? -16.072 0.876 36.707 1.00 70.75 265 LYS A CA 1
ATOM 1972 C C . LYS A 1 265 ? -15.408 -0.379 36.150 1.00 70.75 265 LYS A C 1
ATOM 1974 O O . LYS A 1 265 ? -14.590 -0.277 35.240 1.00 70.75 265 LYS A O 1
ATOM 1979 N N . GLY A 1 266 ? -15.784 -1.538 36.676 1.00 76.25 266 GLY A N 1
ATOM 1980 C CA . GLY A 1 266 ? -15.274 -2.831 36.235 1.00 76.25 266 GLY A CA 1
ATOM 1981 C C . GLY A 1 266 ? -16.376 -3.880 36.140 1.00 76.25 266 GLY A C 1
ATOM 1982 O O . GLY A 1 266 ? -17.475 -3.689 36.664 1.00 76.25 266 GLY A O 1
ATOM 1983 N N . ILE A 1 267 ? -16.081 -4.969 35.438 1.00 78.69 267 ILE A N 1
ATOM 1984 C CA . ILE A 1 267 ? -16.982 -6.111 35.259 1.00 78.69 267 ILE A CA 1
ATOM 1985 C C . ILE A 1 267 ? -16.539 -7.211 36.225 1.00 78.69 267 ILE A C 1
ATOM 1987 O O . ILE A 1 267 ? -15.352 -7.516 36.315 1.00 78.69 267 ILE A O 1
ATOM 1991 N N . VAL A 1 268 ? -17.476 -7.810 36.963 1.00 83.81 268 VAL A N 1
ATOM 1992 C CA . VAL A 1 268 ? -17.167 -8.940 37.851 1.00 83.81 268 VAL A CA 1
ATOM 1993 C C . VAL A 1 268 ? -16.837 -10.162 36.995 1.00 83.81 268 VAL A C 1
ATOM 1995 O O . VAL A 1 268 ? -17.692 -10.639 36.251 1.00 83.81 268 VAL A O 1
ATOM 1998 N N . SER A 1 269 ? -15.606 -10.659 37.093 1.00 82.31 269 SER A N 1
ATOM 1999 C CA . SER A 1 269 ? -15.127 -11.815 36.331 1.00 82.31 269 SER A CA 1
ATOM 2000 C C . SER A 1 269 ? -15.397 -13.135 37.054 1.00 82.31 269 SER A C 1
ATOM 2002 O O . SER A 1 269 ? -15.747 -14.131 36.425 1.00 82.31 269 SER A O 1
ATOM 2004 N N . SER A 1 270 ? -15.261 -13.159 38.382 1.00 77.62 270 SER A N 1
ATOM 2005 C CA . SER A 1 270 ? -15.478 -14.355 39.200 1.00 77.62 270 SER A CA 1
ATOM 2006 C C . SER A 1 270 ? -15.867 -13.986 40.629 1.00 77.62 270 SER A C 1
ATOM 2008 O O . SER A 1 270 ? -15.340 -13.031 41.195 1.00 77.62 270 SER A O 1
ATOM 2010 N N . ILE A 1 271 ? -16.769 -14.763 41.228 1.00 83.50 271 ILE A N 1
ATOM 2011 C CA . ILE A 1 271 ? -17.198 -14.615 42.622 1.00 83.50 271 ILE A CA 1
ATOM 2012 C C . ILE A 1 271 ? -16.680 -15.823 43.404 1.00 83.50 271 ILE A C 1
ATOM 2014 O O . ILE A 1 271 ? -16.818 -16.961 42.955 1.00 83.50 271 ILE A O 1
ATOM 2018 N N . LYS A 1 272 ? -16.067 -15.577 44.563 1.00 82.06 272 LYS A N 1
ATOM 2019 C CA . LYS A 1 272 ? -15.623 -16.601 45.516 1.00 82.06 272 LYS A CA 1
ATOM 2020 C C . LYS A 1 272 ? -16.144 -16.269 46.913 1.00 82.06 272 LYS A C 1
ATOM 2022 O O . LYS A 1 272 ? -16.551 -15.144 47.173 1.00 82.06 272 LYS A O 1
ATOM 2027 N N . GLU A 1 273 ? -16.055 -17.226 47.832 1.00 74.19 273 GLU A N 1
ATOM 2028 C CA . GLU A 1 273 ? -16.560 -17.087 49.211 1.00 74.19 273 GLU A CA 1
ATOM 2029 C C . GLU A 1 273 ? -15.978 -15.885 49.979 1.00 74.19 273 GLU A C 1
ATOM 2031 O O . GLU A 1 273 ? -16.625 -15.344 50.868 1.00 74.19 273 GLU A O 1
ATOM 2036 N N . TYR A 1 274 ? -14.770 -15.435 49.627 1.00 79.44 274 TYR A N 1
ATOM 2037 C CA . TYR A 1 274 ? -14.081 -14.323 50.291 1.00 79.44 274 TYR A CA 1
ATOM 2038 C C . TYR A 1 274 ? -14.168 -12.982 49.537 1.00 79.44 274 TYR A C 1
ATOM 2040 O O . TYR A 1 274 ? -13.645 -11.972 50.016 1.00 79.44 274 TYR A O 1
ATOM 2048 N N . GLY A 1 275 ? -14.806 -12.934 48.363 1.00 82.44 275 GLY A N 1
ATOM 2049 C CA . GLY A 1 275 ? -14.914 -11.699 47.585 1.00 82.44 275 GLY A CA 1
ATOM 2050 C C . GLY A 1 275 ? -15.174 -11.886 46.091 1.00 82.44 275 GLY A C 1
ATOM 2051 O O . GLY A 1 275 ? -15.264 -13.000 45.576 1.00 82.44 275 GLY A O 1
ATOM 2052 N N . ALA A 1 276 ? -15.263 -10.764 45.381 1.00 83.62 276 ALA A N 1
ATOM 2053 C CA . ALA A 1 276 ? -15.481 -10.709 43.940 1.00 83.62 276 ALA A CA 1
ATOM 2054 C C . ALA A 1 276 ? -14.223 -10.208 43.220 1.00 83.62 276 ALA A C 1
ATOM 2056 O O . ALA A 1 276 ? -13.663 -9.173 43.575 1.00 83.62 276 ALA A O 1
ATOM 2057 N N . PHE A 1 277 ? -13.787 -10.925 42.190 1.00 83.88 277 PHE A N 1
ATOM 2058 C CA . PHE A 1 277 ? -12.774 -10.441 41.263 1.00 83.88 277 PHE A CA 1
ATOM 2059 C C . PHE A 1 277 ? -13.442 -9.533 40.241 1.00 83.88 277 PHE A C 1
ATOM 2061 O O . PHE A 1 277 ? -14.370 -9.939 39.541 1.00 83.88 277 PHE A O 1
ATOM 2068 N N . VAL A 1 278 ? -12.971 -8.296 40.174 1.00 82.44 278 VAL A N 1
ATOM 2069 C CA . VAL A 1 278 ? -13.450 -7.285 39.242 1.00 82.44 278 VAL A CA 1
ATOM 2070 C C . VAL A 1 278 ? -12.334 -7.005 38.253 1.00 82.44 278 VAL A C 1
ATOM 2072 O O . VAL A 1 278 ? -11.217 -6.672 38.644 1.00 82.44 278 VAL A O 1
ATOM 2075 N N . GLU A 1 279 ? -12.635 -7.151 36.972 1.00 78.38 279 GLU A N 1
ATOM 2076 C CA . GLU A 1 279 ? -11.749 -6.760 35.890 1.00 78.38 279 GLU A CA 1
ATOM 2077 C C . GLU A 1 279 ? -12.035 -5.311 35.501 1.00 78.38 279 GLU A C 1
ATOM 2079 O O . GLU A 1 279 ? -13.183 -4.916 35.265 1.00 78.38 279 GLU A O 1
ATOM 2084 N N . PHE A 1 280 ? -10.986 -4.501 35.455 1.00 73.56 280 PHE A N 1
ATOM 2085 C CA . PHE A 1 280 ? -11.058 -3.097 35.081 1.00 73.56 280 PHE A CA 1
ATOM 2086 C C . PHE A 1 280 ? -9.845 -2.702 34.232 1.00 73.56 280 PHE A C 1
ATOM 2088 O O . PHE A 1 280 ? -8.787 -3.323 34.284 1.00 73.56 280 PHE A O 1
ATOM 2095 N N . ASN A 1 281 ? -10.020 -1.652 33.427 1.00 61.38 281 ASN A N 1
ATOM 2096 C CA . ASN A 1 281 ? -8.949 -0.995 32.671 1.00 61.38 281 ASN A CA 1
ATOM 2097 C C . ASN A 1 281 ? -8.136 -1.921 31.733 1.00 61.38 281 ASN A C 1
ATOM 2099 O O . ASN A 1 281 ? -6.909 -1.929 31.761 1.00 61.38 281 ASN A O 1
ATOM 2103 N N . GLY A 1 282 ? -8.820 -2.717 30.903 1.00 57.06 282 GLY A N 1
ATOM 2104 C CA . GLY A 1 282 ? -8.174 -3.423 29.787 1.00 57.06 282 GLY A CA 1
ATOM 2105 C C . GLY A 1 282 ? -7.298 -4.627 30.163 1.00 57.06 282 GLY A C 1
ATOM 2106 O O . GLY A 1 282 ? -6.398 -4.965 29.400 1.00 57.06 282 GLY A O 1
ATOM 2107 N N . GLY A 1 283 ? -7.560 -5.279 31.303 1.00 61.22 283 GLY A N 1
ATOM 2108 C CA . GLY A 1 283 ? -6.957 -6.577 31.655 1.00 61.22 283 GLY A CA 1
ATOM 2109 C C . GLY A 1 283 ? -6.386 -6.681 33.072 1.00 61.22 283 GLY A C 1
ATOM 2110 O O . GLY A 1 283 ? -5.833 -7.721 33.431 1.00 61.22 283 GLY A O 1
ATOM 2111 N N . GLN A 1 284 ? -6.505 -5.637 33.897 1.00 68.69 284 GLN A N 1
ATOM 2112 C CA . GLN A 1 284 ? -6.112 -5.695 35.306 1.00 68.69 284 GLN A CA 1
ATOM 2113 C C . GLN A 1 284 ? -7.271 -6.211 36.169 1.00 68.69 284 GLN A C 1
ATOM 2115 O O . GLN A 1 284 ? -8.430 -5.845 35.975 1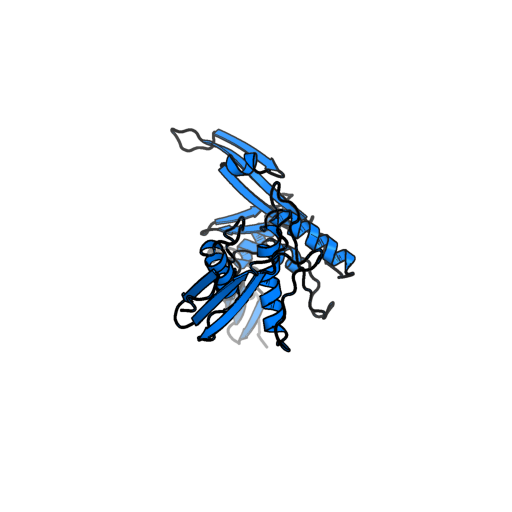.00 68.69 284 GLN A O 1
ATOM 2120 N N . GLN A 1 285 ? -6.955 -7.078 37.133 1.00 74.31 285 GLN A N 1
ATOM 2121 C CA . GLN A 1 285 ? -7.927 -7.648 38.066 1.00 74.31 285 GLN A CA 1
ATOM 2122 C C . GLN A 1 285 ? -7.687 -7.114 39.475 1.00 74.31 285 GLN A C 1
ATOM 2124 O O . GLN A 1 285 ? -6.563 -7.145 39.976 1.00 74.31 285 GLN A O 1
ATOM 2129 N N . GLY A 1 286 ? -8.755 -6.675 40.133 1.00 78.62 286 GLY A N 1
ATOM 2130 C CA . GLY A 1 286 ? -8.759 -6.345 41.555 1.00 78.62 286 GLY A CA 1
ATOM 2131 C C . GLY A 1 286 ? -9.711 -7.246 42.327 1.00 78.62 286 GLY A C 1
ATOM 2132 O O . GLY A 1 286 ? -10.752 -7.659 41.818 1.00 78.62 286 GLY A O 1
ATOM 2133 N N . LEU A 1 287 ? -9.348 -7.552 43.569 1.00 83.44 287 LEU A N 1
ATOM 2134 C CA . LEU A 1 287 ? -10.201 -8.287 44.495 1.00 83.44 287 LEU A CA 1
ATOM 2135 C C . LEU A 1 287 ? -10.999 -7.293 45.341 1.00 83.44 287 LEU A C 1
ATOM 2137 O O . LEU A 1 287 ? -10.421 -6.528 46.109 1.00 83.44 287 LEU A O 1
ATOM 2141 N N . LEU A 1 288 ? -12.323 -7.353 45.246 1.00 82.12 288 LEU A N 1
ATOM 2142 C CA . LEU A 1 288 ? -13.226 -6.712 46.190 1.00 82.12 288 LEU A CA 1
ATOM 2143 C C . LEU A 1 288 ? -13.530 -7.701 47.318 1.00 82.12 288 LEU A C 1
ATOM 2145 O O . LEU A 1 288 ? -14.210 -8.705 47.104 1.00 82.12 288 LEU A O 1
ATOM 2149 N N . HIS A 1 289 ? -12.993 -7.442 48.510 1.00 80.06 289 HIS A N 1
ATOM 2150 C CA . HIS A 1 289 ? -13.210 -8.298 49.676 1.00 80.06 289 HIS A CA 1
ATOM 2151 C C . HIS A 1 289 ? -14.668 -8.227 50.155 1.00 80.06 289 HIS A C 1
ATOM 2153 O O . HIS A 1 289 ? -15.287 -7.165 50.105 1.00 80.06 289 HIS A O 1
ATOM 2159 N N . ILE A 1 290 ? -15.204 -9.339 50.670 1.00 80.06 290 ILE A N 1
ATOM 2160 C CA . ILE A 1 290 ? -16.606 -9.438 51.119 1.00 80.06 290 ILE A CA 1
ATOM 2161 C C . ILE A 1 290 ? -16.997 -8.385 52.171 1.00 80.06 290 ILE A C 1
ATOM 2163 O O . ILE A 1 290 ? -18.132 -7.920 52.192 1.00 80.06 290 ILE A O 1
ATOM 2167 N N . SER A 1 291 ? -16.051 -7.958 53.010 1.00 75.81 291 SER A N 1
ATOM 2168 C CA . SER A 1 291 ? -16.283 -6.930 54.038 1.00 75.81 291 SER A CA 1
ATOM 2169 C C . SER A 1 291 ? -16.513 -5.522 53.477 1.00 75.81 291 SER A C 1
ATOM 2171 O O . SER A 1 291 ? -17.077 -4.690 54.173 1.00 75.81 291 SER A O 1
ATOM 2173 N N . GLU A 1 292 ? -16.089 -5.261 52.239 1.00 74.31 292 GLU A N 1
ATOM 2174 C CA . GLU A 1 292 ? -16.164 -3.948 51.578 1.00 74.31 292 GLU A CA 1
ATOM 2175 C C . GLU A 1 292 ? -17.290 -3.899 50.522 1.00 74.31 292 GLU A C 1
ATOM 2177 O O . GLU A 1 292 ? -17.405 -2.937 49.766 1.00 74.31 292 GLU A O 1
ATOM 2182 N N . LEU A 1 293 ? -18.119 -4.951 50.431 1.00 73.31 293 LEU A N 1
ATOM 2183 C CA . LEU A 1 293 ? -19.177 -5.080 49.419 1.00 73.31 293 LEU A CA 1
ATOM 2184 C C . LEU A 1 293 ? -20.445 -4.280 49.759 1.00 73.31 293 LEU A C 1
ATOM 2186 O O . LEU A 1 293 ? -21.146 -3.827 48.856 1.00 73.31 293 LEU A O 1
ATOM 2190 N N . SER A 1 294 ? -20.766 -4.134 51.046 1.00 71.31 294 SER A N 1
ATOM 2191 C CA . SER A 1 294 ? -21.944 -3.409 51.532 1.00 71.31 294 SER A CA 1
ATOM 2192 C C . SER A 1 294 ? -21.776 -3.047 53.008 1.00 71.31 294 SER A C 1
ATOM 2194 O O . SER A 1 294 ? -21.105 -3.753 53.757 1.00 71.31 294 SER A O 1
ATOM 2196 N N . HIS A 1 295 ? -22.438 -1.973 53.444 1.00 65.88 295 HIS A N 1
ATOM 2197 C CA . HIS A 1 295 ? -22.569 -1.622 54.863 1.00 65.88 295 HIS A CA 1
ATOM 2198 C C . HIS A 1 295 ? -23.542 -2.539 55.627 1.00 65.88 295 HIS A C 1
ATOM 2200 O O . HIS A 1 295 ? -23.601 -2.490 56.854 1.00 65.88 295 HIS A O 1
ATOM 2206 N N . GLU A 1 296 ? -24.293 -3.378 54.913 1.00 67.44 296 GLU A N 1
ATOM 2207 C CA . GLU A 1 296 ? -25.185 -4.397 55.466 1.00 67.44 296 GLU A CA 1
ATOM 2208 C C . GLU A 1 296 ? -24.588 -5.800 55.263 1.00 67.44 296 GLU A C 1
ATOM 2210 O O . GLU A 1 296 ? -23.889 -6.024 54.272 1.00 67.44 296 GLU A O 1
ATOM 2215 N N . PRO A 1 297 ? -24.845 -6.762 56.170 1.00 63.34 297 PRO A N 1
ATOM 2216 C CA . PRO A 1 297 ? -24.293 -8.109 56.061 1.00 63.34 297 PRO A CA 1
ATOM 2217 C C . PRO A 1 297 ? -24.744 -8.790 54.763 1.00 63.34 297 PRO A C 1
ATOM 2219 O O . PRO A 1 297 ? -25.932 -9.027 54.546 1.00 63.34 297 PRO A O 1
ATOM 2222 N N . VAL A 1 298 ? -23.772 -9.124 53.913 1.00 64.06 298 VAL A N 1
ATOM 2223 C CA . VAL A 1 298 ? -23.991 -9.810 52.636 1.00 64.06 298 VAL A CA 1
ATOM 2224 C C . VAL A 1 298 ? -23.678 -11.292 52.801 1.00 64.06 298 VAL A C 1
ATOM 2226 O O . VAL A 1 298 ? -22.578 -11.656 53.215 1.00 64.06 298 VAL A O 1
ATOM 2229 N N . PHE A 1 299 ? -24.632 -12.149 52.446 1.00 58.00 299 PHE A N 1
ATOM 2230 C CA . PHE A 1 299 ? -24.425 -13.591 52.337 1.00 58.00 299 PHE A CA 1
ATOM 2231 C C . PHE A 1 299 ? -24.235 -13.934 50.857 1.00 58.00 299 PHE A C 1
ATOM 2233 O O . PHE A 1 299 ? -25.148 -13.735 50.056 1.00 58.00 299 PHE A O 1
ATOM 2240 N N . LEU A 1 300 ? -23.041 -14.400 50.487 1.00 55.94 300 LEU A N 1
ATOM 2241 C CA . LEU A 1 300 ? -22.786 -14.950 49.155 1.00 55.94 300 LEU A CA 1
ATOM 2242 C C . LEU A 1 300 ? -23.350 -16.380 49.127 1.00 55.94 300 LEU A C 1
ATOM 2244 O O . LEU A 1 300 ? -22.957 -17.201 49.954 1.00 55.94 300 LEU A O 1
ATOM 2248 N N . LEU A 1 301 ? -24.321 -16.623 48.240 1.00 50.81 301 LEU A N 1
ATOM 2249 C CA . LEU A 1 301 ? -24.922 -17.939 47.978 1.00 50.81 301 LEU A CA 1
ATOM 2250 C C . LEU A 1 301 ? -24.016 -18.805 47.100 1.00 50.81 301 LEU A C 1
ATOM 2252 O O . LEU A 1 301 ? -23.425 -18.243 46.149 1.00 50.81 301 LEU A O 1
#

Radius of gyration: 29.28 Å; chains: 1; bounding box: 54×55×97 Å

Foldseek 3Di:
DCPVALFWDWDDDPFKIKIKGKHWDPDADPDDPDQDADDPPDDPVVVVLVCVQCVVFVVFADPPDRIRMYMDMDTPDDPVPDDCSQVRNQRSLRRCVSGPHRGRDRDHDDDDDDDPPDPQPLCVLQVVFADPCVVPVDDDDDDDDDPDDFADSSQVSNQVVQVVCVVVVGNTNFGKGKKKKFKAFDADPPPRDGPDIDIHIRDTDVRVVRGPDIDIDMHGLLAWDWDDDPNDIDIHDPDPVRSVVVVVVVCLQVFDDDDPPDDFDFDFPDADQQFTWTDGRNGDIDTDGLVNPDPDRDDDD

Organism: NCBI:txid1010633

pLDDT: mean 73.31, std 12.64, range [33.34, 92.56]

Secondary structure (DSSP, 8-state):
--TTSSEEEEEEETTEEEEEEEEE-SSPPS--SS-----SS--HHHHHHHHHHHHHHGGGSPTT----EEEEEEEEE--SSS-HHHHHHHHHHHHHHTSSS-------------STTTT-HHHHHHHTTSPPTTT-----------S--SS-HHHHHHHHHHHHHHHTT---SS--EEEEEEEEEEE-TTT--EEEEEEEES--HHHHHH-SEEEEEEE-TT--EEEEETTEEEEE-SSHHHHHHHHHHHHHHHT----TT-----EEEEEETTEEEEEETTTEEEEEEGGGS-SS-----

Sequence (301 aa):
MARFANGSVVISMEDTHVLATVAAAKSSEPVRDFLPLTEGAPKERELLCGRIIDRPIRPLFPPGFYHEVQIMVNVLSSDGKQDPDVMAANASSAALMLSDIPWNGPIGVIRVGRIDGNCTLAEKALLAVLPPESDFPYTVRINSEVMASDGSTSMASVCGGSMALMDAGIPVREHVAGVSVGLVSQIDPTTGDISNYRILMDILGLEDHLGDMDFKIAGTRKGARVSISDGTVTIVAKTQPIMDKAIEKVEFLVGREIEVGRTYKGIVSSIKEYGAFVEFNGGQQGLLHISELSHEPVFLL